Protein AF-A0A938ZAR7-F1 (afdb_monomer)

Mean predicted aligned error: 3.11 Å

Nearest PDB structures (foldseek):
  3ck2-assembly1_A  TM=7.125E-01  e=2.630E-09  Streptococcus pneumoniae TIGR4
  6ghm-assembly2_B  TM=4.954E-01  e=1.092E-06  Homo sapiens
  6ghm-assembly1_A  TM=4.889E-01  e=1.397E-06  Homo sapiens
  7sqc-assembly1_6D  TM=5.258E-01  e=8.849E-06  Chlamydomonas reinhardtii
  7t0y-assembly2_C  TM=4.920E-01  e=1.204E-05  Homo sapiens

Secondary structure (DSSP, 8-state):
-EEEEE---TT-HHHHHHHHHHHTTTT-SEEEE-S--SSSSS-HHHHHHHHHHHHHHS-EEE---HHHHHHHHHHHS-----TT-TTTHHHHHHHHHS-HHHHHHHHHS-SEEEEEEEE-TTS-EEEEEEEGGG--TTTTTS-SS--EEEESSBTTBTT--TTT-HHHHHHHHHT-SSSEEE--SS--EEEEEETTEEEEEE--SSS--SSS-SEEEEEEEEEETTEEEEEEEEEE--HHHHHHHHHHTTHHHHHHHHHHHHHHHHHHSS-HHHHHHHHHHHHHHHHT-SS--HHHHHHHHHHH-

Solvent-accessible surface area (backbone atoms only — not comparable to full-atom values): 15396 Å² total; per-residue (Å²): 96,29,35,36,36,40,14,32,24,36,9,31,44,58,31,51,52,50,50,49,63,52,47,72,73,64,72,56,70,26,37,37,34,24,17,27,59,43,44,76,33,49,60,33,56,56,23,54,47,54,52,47,52,49,54,74,75,32,57,68,52,59,25,36,16,58,58,51,47,54,52,50,48,36,70,79,49,75,75,79,60,38,68,52,30,49,92,33,1,36,54,35,55,31,58,74,53,52,52,74,67,57,52,52,53,54,70,69,38,39,59,29,29,35,40,27,28,42,66,49,98,86,65,48,82,40,82,44,79,40,45,53,93,74,60,53,97,51,53,46,72,71,22,76,36,70,13,35,31,42,15,9,22,33,84,100,33,55,82,36,51,51,88,84,36,52,69,58,46,54,56,49,37,66,69,49,78,38,45,34,42,39,29,27,79,76,23,41,67,44,78,49,76,43,86,94,22,36,38,39,24,33,10,3,24,40,53,24,49,70,70,51,33,44,36,24,20,21,26,38,38,36,55,51,97,77,40,77,46,80,46,80,46,76,44,74,39,66,47,70,64,51,54,52,40,33,61,76,58,42,36,49,61,24,5,30,58,41,34,50,23,42,57,52,15,40,63,33,7,45,65,36,45,58,52,37,56,52,40,32,51,55,53,26,63,78,66,72,47,90,70,88,49,68,70,51,42,55,50,28,48,65,76,70,108

InterPro domains:
  IPR004843 Calcineurin-like, phosphoesterase domain [PF00149] (1-188)
  IPR011152 Phosphoesterase MJ0912 [PIRSF000883] (1-252)
  IPR029052 Metallo-dependent phosphatase-like [G3DSA:3.60.21.10] (1-266)
  IPR029052 Metallo-dependent phosphatase-like [SSF56300] (1-242)
  IPR050126 Diadenosine polyphosphate hydrolase [PTHR42850] (2-111)

Structure (mmCIF, N/CA/C/O backbone):
data_AF-A0A938ZAR7-F1
#
_entry.id   AF-A0A938ZAR7-F1
#
loop_
_atom_site.group_PDB
_atom_site.id
_atom_site.type_symbol
_atom_site.label_atom_id
_atom_site.label_alt_id
_atom_site.label_comp_id
_atom_site.label_asym_id
_atom_site.label_entity_id
_atom_site.label_seq_id
_atom_site.pdbx_PDB_ins_code
_atom_site.Cartn_x
_atom_site.Cartn_y
_atom_site.Cartn_z
_atom_site.occupancy
_atom_site.B_iso_or_equiv
_atom_site.auth_seq_id
_atom_site.auth_comp_id
_atom_site.auth_asym_id
_atom_site.auth_atom_id
_atom_site.pdbx_PDB_model_num
ATOM 1 N N . MET A 1 1 ? -18.979 1.257 14.959 1.00 95.12 1 MET A N 1
ATOM 2 C CA . MET A 1 1 ? -17.989 2.029 14.184 1.00 95.12 1 MET A CA 1
ATOM 3 C C . MET A 1 1 ? -17.402 1.102 13.141 1.00 95.12 1 MET A C 1
ATOM 5 O O . MET A 1 1 ? -17.148 -0.045 13.492 1.00 95.12 1 MET A O 1
ATOM 9 N N . LYS A 1 2 ? -17.219 1.553 11.904 1.00 97.94 2 LYS A N 1
ATOM 10 C CA . LYS A 1 2 ? -16.740 0.739 10.785 1.00 97.94 2 LYS A CA 1
ATOM 11 C C . LYS A 1 2 ? -15.674 1.507 10.001 1.00 97.94 2 LYS A C 1
ATOM 13 O O . LYS A 1 2 ? -15.968 2.576 9.486 1.00 97.94 2 LYS A O 1
ATOM 18 N N . LEU A 1 3 ? -14.447 1.004 9.929 1.00 98.81 3 LEU A N 1
ATOM 19 C CA . LEU A 1 3 ? -13.318 1.680 9.277 1.00 98.81 3 LEU A CA 1
ATOM 20 C C . LEU A 1 3 ? -12.787 0.824 8.132 1.00 98.81 3 LEU A C 1
ATOM 22 O O . LEU A 1 3 ? -12.530 -0.359 8.334 1.00 98.81 3 LEU A O 1
ATOM 26 N N . ALA A 1 4 ? -12.601 1.402 6.949 1.00 98.88 4 ALA A N 1
ATOM 27 C CA . ALA A 1 4 ? -11.873 0.723 5.879 1.00 98.88 4 ALA A CA 1
ATOM 28 C C . ALA A 1 4 ? -10.362 0.832 6.121 1.00 98.88 4 ALA A C 1
ATOM 30 O O . ALA A 1 4 ? -9.895 1.837 6.650 1.00 98.88 4 ALA A O 1
ATOM 31 N N . VAL A 1 5 ? -9.600 -0.181 5.722 1.00 98.94 5 VAL A N 1
ATOM 32 C CA . VAL A 1 5 ? -8.135 -0.204 5.780 1.00 98.94 5 VAL A CA 1
ATOM 33 C C . VAL A 1 5 ? -7.613 -0.507 4.383 1.00 98.94 5 VAL A C 1
ATOM 35 O O . VAL A 1 5 ? -7.882 -1.582 3.843 1.00 98.94 5 VAL A O 1
ATOM 38 N N . ILE A 1 6 ? -6.882 0.445 3.811 1.00 98.88 6 ILE A N 1
ATOM 39 C CA . ILE A 1 6 ? -6.285 0.364 2.475 1.00 98.88 6 ILE A CA 1
ATOM 40 C C . ILE A 1 6 ? -4.770 0.582 2.557 1.00 98.88 6 ILE A C 1
ATOM 42 O O . ILE A 1 6 ? -4.280 1.295 3.434 1.00 98.88 6 ILE A O 1
ATOM 46 N N . SER A 1 7 ? -4.025 -0.024 1.638 1.00 98.75 7 SER A N 1
ATOM 47 C CA . SER A 1 7 ? -2.566 0.090 1.552 1.00 98.75 7 SER A CA 1
ATOM 48 C C . SER A 1 7 ? -2.091 -0.134 0.120 1.00 98.75 7 SER A C 1
ATOM 50 O O . SER A 1 7 ? -2.811 -0.753 -0.669 1.00 98.75 7 SER A O 1
ATOM 52 N N . ASP A 1 8 ? -0.889 0.349 -0.204 1.00 98.69 8 ASP A N 1
ATOM 53 C CA . ASP A 1 8 ? -0.153 0.009 -1.425 1.00 98.69 8 ASP A CA 1
ATOM 54 C C . ASP A 1 8 ? -1.005 0.262 -2.686 1.00 98.69 8 ASP A C 1
ATOM 56 O O . ASP A 1 8 ? -1.352 -0.657 -3.435 1.00 98.69 8 ASP A O 1
ATOM 60 N N . LEU A 1 9 ? -1.420 1.514 -2.895 1.00 98.56 9 LEU A N 1
ATOM 61 C CA . LEU A 1 9 ? -2.291 1.909 -4.008 1.00 98.56 9 LEU A CA 1
ATOM 62 C C . LEU A 1 9 ? -1.509 2.059 -5.321 1.00 98.56 9 LEU A C 1
ATOM 64 O O . LEU A 1 9 ? -2.111 1.913 -6.381 1.00 98.56 9 LEU A O 1
ATOM 68 N N . HIS A 1 10 ? -0.205 2.354 -5.271 1.00 98.31 10 HIS A N 1
ATOM 69 C CA . HIS A 1 10 ? 0.708 2.403 -6.427 1.00 98.31 10 HIS A CA 1
ATOM 70 C C . HIS A 1 10 ? 0.138 3.107 -7.670 1.00 98.31 10 HIS A C 1
ATOM 72 O O . HIS A 1 10 ? 0.227 2.607 -8.795 1.00 98.31 10 HIS A O 1
ATOM 78 N N . GLY A 1 11 ? -0.499 4.268 -7.487 1.00 98.00 11 GLY A N 1
ATOM 79 C CA . GLY A 1 11 ? -1.027 5.035 -8.618 1.00 98.00 11 GLY A CA 1
ATOM 80 C C . GLY A 1 11 ? -2.205 4.367 -9.342 1.00 98.00 11 GLY A C 1
ATOM 81 O O . GLY A 1 11 ? -2.562 4.776 -10.451 1.00 98.00 11 GLY A O 1
ATOM 82 N N . ASN A 1 12 ? -2.816 3.329 -8.766 1.00 98.62 12 ASN A N 1
ATOM 83 C CA . ASN A 1 12 ? -3.926 2.598 -9.365 1.00 98.62 12 ASN A CA 1
ATOM 84 C C . ASN A 1 12 ? -5.270 3.253 -9.041 1.00 98.62 12 ASN A C 1
ATOM 86 O O . ASN A 1 12 ? -6.060 2.794 -8.215 1.00 98.62 12 ASN A O 1
ATOM 90 N N . TYR A 1 13 ? -5.535 4.356 -9.737 1.00 98.56 13 TYR A N 1
ATOM 91 C CA . TYR A 1 13 ? -6.774 5.108 -9.578 1.00 98.56 13 TYR A CA 1
ATOM 92 C C . TYR A 1 13 ? -8.015 4.349 -10.081 1.00 98.56 13 TYR A C 1
ATOM 94 O O . TYR A 1 13 ? -9.119 4.670 -9.648 1.00 98.56 13 TYR A O 1
ATOM 102 N N . TYR A 1 14 ? -7.859 3.329 -10.939 1.00 98.56 14 TYR A N 1
ATOM 103 C CA . TYR A 1 14 ? -8.951 2.425 -11.332 1.00 98.56 14 TYR A CA 1
ATOM 104 C C . TYR A 1 14 ? -9.405 1.584 -10.138 1.00 98.56 14 TYR A C 1
ATOM 106 O O . TYR A 1 14 ? -10.585 1.586 -9.791 1.00 98.56 14 TYR A O 1
ATOM 114 N N . ALA A 1 15 ? -8.453 0.929 -9.472 1.00 98.62 15 ALA A N 1
ATOM 115 C CA . ALA A 1 15 ? -8.715 0.154 -8.270 1.00 98.62 15 ALA A CA 1
ATOM 116 C C . ALA A 1 15 ? -9.306 1.025 -7.153 1.00 98.62 15 ALA A C 1
ATOM 118 O O . ALA A 1 15 ? -10.305 0.639 -6.549 1.00 98.62 15 ALA A O 1
ATOM 119 N N . LEU A 1 16 ? -8.742 2.218 -6.898 1.00 98.62 16 LEU A N 1
ATOM 120 C CA . LEU A 1 16 ? -9.254 3.080 -5.826 1.00 98.62 16 LEU A CA 1
ATOM 121 C C . LEU A 1 16 ? -10.682 3.550 -6.126 1.00 98.62 16 LEU A C 1
ATOM 123 O O . LEU A 1 16 ? -11.516 3.536 -5.227 1.00 98.62 16 LEU A O 1
ATOM 127 N N . SER A 1 17 ? -10.984 3.910 -7.376 1.00 98.31 17 SER A N 1
ATOM 128 C CA . SER A 1 17 ? -12.338 4.327 -7.768 1.00 98.31 17 SER A CA 1
ATOM 129 C C . SER A 1 17 ? -13.364 3.212 -7.544 1.00 98.31 17 SER A C 1
ATOM 131 O O . SER A 1 17 ? -14.431 3.461 -6.984 1.00 98.31 17 SER A O 1
ATOM 133 N N . GLU A 1 18 ? -13.029 1.972 -7.912 1.00 98.50 18 GLU A N 1
ATOM 134 C CA . GLU A 1 18 ? -13.911 0.816 -7.711 1.00 98.50 18 GLU A CA 1
ATOM 135 C C . GLU A 1 18 ? -14.110 0.500 -6.218 1.00 98.50 18 GLU A C 1
ATOM 137 O O . GLU A 1 18 ? -15.231 0.273 -5.755 1.00 98.50 18 GLU A O 1
ATOM 142 N N . VAL A 1 19 ? -13.036 0.566 -5.424 1.00 98.62 19 VAL A N 1
ATOM 143 C CA . VAL A 1 19 ? -13.116 0.404 -3.965 1.00 98.62 19 VAL A CA 1
ATOM 144 C C . VAL A 1 19 ? -13.959 1.515 -3.340 1.00 98.62 19 VAL A C 1
ATOM 146 O O . VAL A 1 19 ? -14.771 1.233 -2.464 1.00 98.62 19 VAL A O 1
ATOM 149 N N . MET A 1 20 ? -13.855 2.760 -3.804 1.00 98.38 20 MET A N 1
ATOM 150 C CA . MET A 1 20 ? -14.686 3.865 -3.313 1.00 98.38 20 MET A CA 1
ATOM 151 C C . MET A 1 20 ? -16.177 3.639 -3.590 1.00 98.38 20 MET A C 1
ATOM 153 O O . MET A 1 20 ? -17.000 3.802 -2.685 1.00 98.38 20 MET A O 1
ATOM 157 N N . GLU A 1 21 ? -16.543 3.179 -4.789 1.00 97.75 21 GLU A N 1
ATOM 158 C CA . GLU A 1 21 ? -17.925 2.787 -5.114 1.00 97.75 21 GLU A CA 1
ATOM 159 C C . GLU A 1 21 ? -18.450 1.673 -4.201 1.00 97.75 21 GLU A C 1
ATOM 161 O O . GLU A 1 21 ? -19.613 1.695 -3.771 1.00 97.75 21 GLU A O 1
ATOM 166 N N . PHE A 1 22 ? -17.591 0.711 -3.863 1.00 98.38 22 PHE A N 1
ATOM 167 C CA . PHE A 1 22 ? -17.908 -0.322 -2.887 1.00 98.38 22 PHE A CA 1
ATOM 168 C C . PHE A 1 22 ? -18.112 0.274 -1.485 1.00 98.38 22 PHE A C 1
ATOM 170 O O . PHE A 1 22 ? -19.154 0.045 -0.865 1.00 98.38 22 PHE A O 1
ATOM 177 N N . LEU A 1 23 ? -17.159 1.070 -0.992 1.00 98.25 23 LEU A N 1
ATOM 178 C CA . LEU A 1 23 ? -17.144 1.620 0.368 1.00 98.25 23 LEU A CA 1
ATOM 179 C C . LEU A 1 23 ? -18.315 2.571 0.646 1.00 98.25 23 LEU A C 1
ATOM 181 O O . LEU A 1 23 ? -18.876 2.530 1.747 1.00 98.25 23 LEU A O 1
ATOM 185 N N . ARG A 1 24 ? -18.781 3.334 -0.352 1.00 97.06 24 ARG A N 1
ATOM 186 C CA . ARG A 1 24 ? -19.997 4.170 -0.248 1.00 97.06 24 ARG A CA 1
ATOM 187 C C . ARG A 1 24 ? -21.237 3.372 0.171 1.00 97.06 24 ARG A C 1
ATOM 189 O O . ARG A 1 24 ? -22.131 3.905 0.826 1.00 97.06 24 ARG A O 1
ATOM 196 N N . ARG A 1 25 ? -21.294 2.076 -0.154 1.00 96.88 25 ARG A N 1
ATOM 197 C CA . ARG A 1 25 ? -22.411 1.174 0.192 1.00 96.88 25 ARG A CA 1
ATOM 198 C C . ARG A 1 25 ? -22.243 0.506 1.555 1.00 96.88 25 ARG A C 1
ATOM 200 O O . ARG A 1 25 ? -23.189 -0.095 2.055 1.00 96.88 25 ARG A O 1
ATOM 207 N N . GLN A 1 26 ? -21.058 0.606 2.156 1.00 97.00 26 GLN A N 1
ATOM 208 C CA . GLN A 1 26 ? -20.699 -0.111 3.378 1.00 97.00 26 GLN A CA 1
ATOM 209 C C . GLN A 1 26 ? -21.007 0.649 4.667 1.00 97.00 26 GLN A C 1
ATOM 211 O O . GLN A 1 26 ? -20.857 0.049 5.732 1.00 97.00 26 GLN A O 1
ATOM 216 N N . GLN A 1 27 ? -21.448 1.912 4.585 1.00 94.00 27 GLN A N 1
ATOM 217 C CA . GLN A 1 27 ? -21.701 2.780 5.746 1.00 94.00 27 GLN A CA 1
ATOM 218 C C . GLN A 1 27 ? -20.481 2.865 6.681 1.00 94.00 27 GLN A C 1
ATOM 220 O O . GLN A 1 27 ? -20.595 2.669 7.890 1.00 94.00 27 GLN A O 1
ATOM 225 N N . ILE A 1 28 ? -19.298 3.096 6.106 1.00 97.88 28 ILE A N 1
ATOM 226 C CA . ILE A 1 28 ? -18.070 3.294 6.882 1.00 97.88 28 ILE A CA 1
ATOM 227 C C . ILE A 1 28 ? -18.049 4.680 7.543 1.00 97.88 28 ILE A C 1
ATOM 229 O O . ILE A 1 28 ? -18.618 5.641 7.029 1.00 97.88 28 ILE A O 1
ATOM 233 N N . ASP A 1 29 ? -17.364 4.775 8.677 1.00 97.31 29 ASP A N 1
ATOM 234 C CA . ASP A 1 29 ? -17.131 5.998 9.446 1.00 97.31 29 ASP A CA 1
ATOM 235 C C . ASP A 1 29 ? -15.809 6.695 9.069 1.00 97.31 29 ASP A C 1
ATOM 237 O O . ASP A 1 29 ? -15.597 7.846 9.446 1.00 97.31 29 ASP A O 1
ATOM 241 N N . GL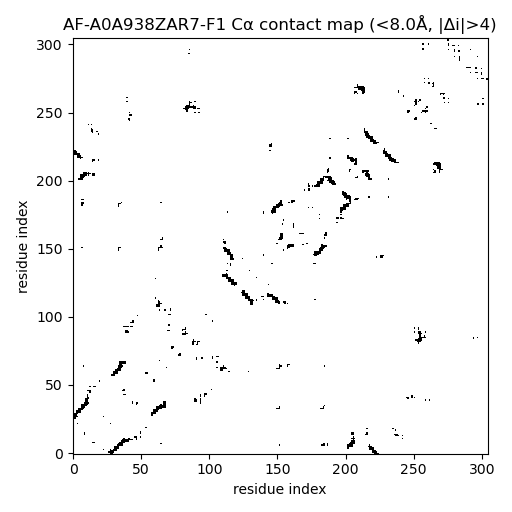Y A 1 30 ? -14.909 6.011 8.354 1.00 98.50 30 GLY A N 1
ATOM 242 C CA . GLY A 1 30 ? -13.615 6.552 7.941 1.00 98.50 30 GLY A CA 1
ATOM 243 C C . GLY A 1 30 ? -12.712 5.526 7.257 1.00 98.50 30 GLY A C 1
ATOM 244 O O . GLY A 1 30 ? -13.032 4.334 7.196 1.00 98.50 30 GLY A O 1
ATOM 245 N N . ILE A 1 31 ? -11.578 6.005 6.751 1.00 98.88 31 ILE A N 1
ATOM 246 C CA . ILE A 1 31 ? -10.590 5.223 6.003 1.00 98.88 31 ILE A CA 1
ATOM 247 C C . ILE A 1 31 ? -9.219 5.363 6.670 1.00 98.88 31 ILE A C 1
ATOM 249 O O . ILE A 1 31 ? -8.753 6.461 6.962 1.00 98.88 31 ILE A O 1
ATOM 253 N N . ILE A 1 32 ? -8.560 4.236 6.902 1.00 98.94 32 ILE A N 1
ATOM 254 C CA . ILE A 1 32 ? -7.162 4.139 7.304 1.00 98.94 32 ILE A CA 1
ATOM 255 C C . ILE A 1 32 ? -6.340 3.841 6.050 1.00 98.94 32 ILE A C 1
ATOM 257 O O . ILE A 1 32 ? -6.620 2.861 5.361 1.00 98.94 32 ILE A O 1
ATOM 261 N N . GLY A 1 33 ? -5.332 4.664 5.764 1.00 98.81 33 GLY A N 1
ATOM 262 C CA . GLY A 1 33 ? -4.413 4.472 4.640 1.00 98.81 33 GLY A CA 1
ATOM 263 C C . GLY A 1 33 ? -2.989 4.225 5.124 1.00 98.81 33 GLY A C 1
ATOM 264 O O . GLY A 1 33 ? -2.457 5.027 5.888 1.00 98.81 33 GLY A O 1
ATOM 265 N N . LEU A 1 34 ? -2.377 3.130 4.677 1.00 98.81 34 LEU A N 1
ATOM 266 C CA . LEU A 1 34 ? -1.080 2.656 5.176 1.00 98.81 34 LEU A CA 1
ATOM 267 C C . LEU A 1 34 ? 0.108 2.968 4.246 1.00 98.81 34 LEU A C 1
ATOM 269 O O . LEU A 1 34 ? 1.161 2.356 4.387 1.00 98.81 34 LEU A O 1
ATOM 273 N N . GLY A 1 35 ? -0.038 3.922 3.324 1.00 98.25 35 GLY A N 1
ATOM 274 C CA . GLY A 1 35 ? 1.054 4.416 2.481 1.00 98.25 35 GLY A CA 1
ATOM 275 C C . GLY A 1 35 ? 1.138 3.795 1.086 1.00 98.25 35 GLY A C 1
ATOM 276 O O . GLY A 1 35 ? 0.303 2.971 0.703 1.00 98.25 35 GLY A O 1
ATOM 277 N N . ASP A 1 36 ? 2.159 4.221 0.339 1.00 98.62 36 ASP A N 1
ATOM 278 C CA . ASP A 1 36 ? 2.444 3.850 -1.051 1.00 98.62 36 ASP A CA 1
ATOM 279 C C . ASP A 1 36 ? 1.284 4.220 -1.989 1.00 98.62 36 ASP A C 1
ATOM 281 O O . ASP A 1 36 ? 0.685 3.393 -2.680 1.00 98.62 36 ASP A O 1
ATOM 285 N N . PHE A 1 37 ? 0.930 5.505 -1.997 1.00 98.62 37 PHE A N 1
ATOM 286 C CA . PHE A 1 37 ? -0.297 5.984 -2.626 1.00 98.62 37 PHE A CA 1
ATOM 287 C C . PHE A 1 37 ? -0.172 6.168 -4.143 1.00 98.62 37 PHE A C 1
ATOM 289 O O . PHE A 1 37 ? -1.116 5.882 -4.880 1.00 98.62 37 PHE A O 1
ATOM 296 N N . VAL A 1 38 ? 0.964 6.682 -4.627 1.00 97.81 38 VAL A N 1
ATOM 297 C CA . VAL A 1 38 ? 0.970 7.409 -5.914 1.00 97.81 38 VAL A CA 1
ATOM 298 C C . VAL A 1 38 ? 1.989 6.943 -6.955 1.00 97.81 38 VAL A C 1
ATOM 300 O O . VAL A 1 38 ? 1.848 7.291 -8.126 1.00 97.81 38 VAL A O 1
ATOM 303 N N . THR A 1 39 ? 3.016 6.184 -6.571 1.00 96.88 39 THR A N 1
ATOM 304 C CA . THR A 1 39 ? 4.108 5.821 -7.491 1.00 96.88 39 THR A CA 1
ATOM 305 C C . THR A 1 39 ? 3.747 4.672 -8.418 1.00 96.88 39 THR A C 1
ATOM 307 O O . THR A 1 39 ? 2.775 3.968 -8.197 1.00 96.88 39 THR A O 1
ATOM 310 N N . ASP A 1 40 ? 4.591 4.439 -9.426 1.00 94.50 40 ASP A N 1
ATOM 311 C CA . ASP A 1 40 ? 4.598 3.257 -10.300 1.00 94.50 40 ASP A CA 1
ATOM 312 C C . ASP A 1 40 ? 3.464 3.202 -11.354 1.00 94.50 40 ASP A C 1
ATOM 314 O O . ASP A 1 40 ? 3.703 2.728 -12.467 1.00 94.50 40 ASP A O 1
ATOM 318 N N . GLY A 1 41 ? 2.275 3.731 -11.050 1.00 96.12 41 GLY A N 1
ATOM 319 C CA . GLY A 1 41 ? 1.125 3.807 -11.960 1.00 96.12 41 GLY A CA 1
ATOM 320 C C . GLY A 1 41 ? 1.100 5.023 -12.913 1.00 96.12 41 GLY A C 1
ATOM 321 O O . GLY A 1 41 ? 1.840 5.995 -12.736 1.00 96.12 41 GLY A O 1
ATOM 322 N N . PRO A 1 42 ? 0.239 5.002 -13.952 1.00 97.81 42 PRO A N 1
ATOM 323 C CA . PRO A 1 42 ? 0.115 6.075 -14.934 1.00 97.81 42 PRO A CA 1
ATOM 324 C C . PRO A 1 42 ? -0.702 7.249 -14.386 1.00 97.81 42 PRO A C 1
ATOM 326 O O . PRO A 1 42 ? -1.634 7.072 -13.604 1.00 97.81 42 PRO A O 1
ATOM 329 N N . PHE A 1 43 ? -0.407 8.455 -14.876 1.00 98.38 43 PHE A N 1
ATOM 330 C CA . PHE A 1 43 ? -1.116 9.693 -14.523 1.00 98.38 43 PHE A CA 1
ATOM 331 C C . PHE A 1 43 ? -1.250 9.952 -13.000 1.00 98.38 43 PHE A C 1
ATOM 333 O O . PHE A 1 43 ? -2.374 10.042 -12.496 1.00 98.38 43 PHE A O 1
ATOM 340 N N . PRO A 1 44 ? -0.139 10.153 -12.261 1.00 98.31 44 PRO A N 1
ATOM 341 C CA . PRO A 1 44 ? -0.124 10.472 -10.825 1.00 98.31 44 PRO A CA 1
ATOM 342 C C . PRO A 1 44 ? -1.109 11.572 -10.412 1.00 98.31 44 PRO A C 1
ATOM 344 O O . PRO A 1 44 ? -1.763 11.487 -9.379 1.00 98.31 44 PRO A O 1
ATOM 347 N N . GLN A 1 45 ? -1.291 12.585 -11.256 1.00 98.12 45 GLN A N 1
ATOM 348 C CA . GLN A 1 45 ? -2.245 13.673 -11.062 1.00 98.12 45 GLN A CA 1
ATOM 349 C C . GLN A 1 45 ? -3.708 13.203 -10.977 1.00 98.12 45 GLN A C 1
ATOM 351 O O . GLN A 1 45 ? -4.496 13.803 -10.245 1.00 98.12 45 GLN A O 1
ATOM 356 N N . ARG A 1 46 ? -4.081 12.132 -11.696 1.00 98.25 46 ARG A N 1
ATOM 357 C CA . ARG A 1 46 ? -5.409 11.507 -11.585 1.00 98.25 46 ARG A CA 1
ATOM 358 C C . ARG A 1 46 ? -5.526 10.748 -10.275 1.00 98.25 46 ARG A C 1
ATOM 360 O O . ARG A 1 46 ? -6.528 10.917 -9.591 1.00 98.25 46 ARG A O 1
ATOM 367 N N . MET A 1 47 ? -4.489 9.999 -9.895 1.00 98.31 47 MET A N 1
ATOM 368 C CA . MET A 1 47 ? -4.436 9.333 -8.593 1.00 98.31 47 MET A CA 1
ATOM 369 C C . MET A 1 47 ? -4.611 10.331 -7.444 1.00 98.31 47 MET A C 1
ATOM 371 O O . MET A 1 47 ? -5.447 10.118 -6.572 1.00 98.31 47 MET A O 1
ATOM 375 N N . MET A 1 48 ? -3.899 11.459 -7.481 1.00 98.62 48 MET A N 1
ATOM 376 C CA . MET A 1 48 ? -4.060 12.532 -6.496 1.00 98.62 48 MET A CA 1
ATOM 377 C C . MET A 1 48 ? -5.468 13.140 -6.507 1.00 98.62 48 MET A C 1
ATOM 379 O O . MET A 1 48 ? -5.957 13.560 -5.464 1.00 98.62 48 MET A O 1
ATOM 383 N N . GLY A 1 49 ? -6.129 13.194 -7.669 1.00 98.44 49 GLY A N 1
ATOM 384 C CA . GLY A 1 49 ? -7.537 13.581 -7.782 1.00 98.44 49 GLY A CA 1
ATOM 385 C C . GLY A 1 49 ? -8.456 12.647 -6.996 1.00 98.44 49 GLY A C 1
ATOM 386 O O . GLY A 1 49 ? -9.154 13.111 -6.101 1.00 98.44 49 GLY A O 1
ATOM 387 N N . VAL A 1 50 ? -8.379 11.340 -7.259 1.00 98.12 50 VAL A N 1
ATOM 388 C CA . VAL A 1 50 ? -9.204 10.332 -6.565 1.00 98.12 50 VAL A CA 1
ATOM 389 C C . VAL A 1 50 ? -8.868 10.264 -5.068 1.00 98.12 50 VAL A C 1
ATOM 391 O O . VAL A 1 50 ? -9.761 10.107 -4.239 1.00 98.12 50 VAL A O 1
ATOM 394 N N . LEU A 1 51 ? -7.598 10.446 -4.689 1.00 98.12 51 LEU A N 1
ATOM 395 C CA . LEU A 1 51 ? -7.195 10.512 -3.281 1.00 98.12 51 LEU A CA 1
ATOM 396 C C . LEU A 1 51 ? -7.817 11.721 -2.564 1.00 98.12 51 LEU A C 1
ATOM 398 O O . LEU A 1 51 ? -8.274 11.588 -1.432 1.00 98.12 51 LEU A O 1
ATOM 402 N N . ARG A 1 52 ? -7.883 12.887 -3.221 1.00 98.31 52 ARG A N 1
ATOM 403 C CA . ARG A 1 52 ? -8.565 14.069 -2.670 1.00 98.31 52 ARG A CA 1
ATOM 404 C C . ARG A 1 52 ? -10.070 13.853 -2.546 1.00 98.31 52 ARG A C 1
ATOM 406 O O . ARG A 1 52 ? -10.612 14.158 -1.492 1.00 98.31 52 ARG A O 1
ATOM 413 N N . GLU A 1 53 ? -10.718 13.277 -3.558 1.00 98.12 53 GLU A N 1
ATOM 414 C CA . GLU A 1 53 ? -12.145 12.918 -3.496 1.00 98.12 53 GLU A CA 1
ATOM 415 C C . GLU A 1 53 ? -12.429 11.985 -2.306 1.00 98.12 53 GLU A C 1
ATOM 417 O O . GLU A 1 53 ? -13.360 12.213 -1.536 1.00 98.12 53 GLU A O 1
ATOM 422 N N . MET A 1 54 ? -11.563 10.992 -2.071 1.00 98.31 54 MET A N 1
ATOM 423 C CA . MET A 1 54 ? -11.651 10.116 -0.899 1.00 98.31 54 MET A CA 1
ATOM 424 C C . MET A 1 54 ? -11.593 10.893 0.426 1.00 98.31 54 MET A C 1
ATOM 426 O O . MET A 1 54 ? -12.382 10.615 1.329 1.00 98.31 54 MET A O 1
ATOM 430 N N . GLN A 1 55 ? -10.687 11.868 0.546 1.00 97.94 55 GLN A N 1
ATOM 431 C CA . GLN A 1 55 ? -10.549 12.703 1.748 1.00 97.94 55 GLN A CA 1
ATOM 432 C C . GLN A 1 55 ? -11.692 13.713 1.926 1.00 97.94 55 GLN A C 1
ATOM 434 O O . GLN A 1 55 ? -11.988 14.105 3.055 1.00 97.94 55 GLN A O 1
ATOM 439 N N . GLU A 1 56 ? -12.321 14.153 0.835 1.00 98.00 56 GLU A N 1
ATOM 440 C CA . GLU A 1 56 ? -13.509 15.014 0.868 1.00 98.00 56 GLU A CA 1
ATOM 441 C C . GLU A 1 56 ? -14.756 14.238 1.318 1.00 98.00 56 GLU A C 1
ATOM 443 O O . GLU A 1 56 ? -15.612 14.792 2.011 1.00 98.00 56 GLU A O 1
ATOM 448 N N . GLU A 1 57 ? -14.854 12.956 0.958 1.00 97.75 57 GLU A N 1
ATOM 449 C CA . GLU A 1 57 ? -15.995 12.099 1.294 1.00 97.75 57 GLU A CA 1
ATOM 450 C C . GLU A 1 57 ? -15.898 11.447 2.677 1.00 97.75 57 GLU A C 1
ATOM 452 O O . GLU A 1 57 ? -16.921 11.291 3.352 1.00 97.75 57 GLU A O 1
ATOM 457 N N . PHE A 1 58 ? -14.694 11.065 3.115 1.00 98.25 58 PHE A N 1
ATOM 458 C CA . PHE A 1 58 ? -14.488 10.325 4.360 1.00 98.25 58 PHE A CA 1
ATOM 459 C C . PHE A 1 58 ? -13.366 10.914 5.221 1.00 98.25 58 PHE A C 1
ATOM 461 O O . PHE A 1 58 ? -12.311 11.290 4.704 1.00 98.25 58 PHE A O 1
ATOM 468 N N . PRO A 1 59 ? -13.512 10.892 6.562 1.00 98.25 59 PRO A N 1
ATOM 469 C CA . PRO A 1 59 ? -12.378 11.069 7.460 1.00 98.25 59 PRO A CA 1
ATOM 470 C C . PRO A 1 59 ? -11.277 10.056 7.132 1.00 98.25 59 PRO A C 1
ATOM 472 O O . PRO A 1 59 ? -11.529 8.850 7.094 1.00 98.25 59 PRO A O 1
ATOM 475 N N . CYS A 1 60 ? -10.062 10.551 6.906 1.00 98.62 60 CYS A N 1
ATOM 476 C CA . CYS A 1 60 ? -8.919 9.735 6.517 1.00 98.62 60 CYS A CA 1
ATOM 477 C C . CYS A 1 60 ? -7.796 9.821 7.556 1.00 98.62 60 CYS A C 1
ATOM 479 O O . CYS A 1 60 ? -7.412 10.911 7.981 1.00 98.62 60 CYS A O 1
ATOM 481 N N . TYR A 1 61 ? -7.243 8.667 7.921 1.00 98.69 61 TYR A N 1
ATOM 482 C CA . TYR A 1 61 ? -6.126 8.517 8.852 1.00 98.69 61 TYR A CA 1
ATOM 483 C C . TYR A 1 61 ? -4.971 7.865 8.100 1.00 98.69 61 TYR A C 1
ATOM 485 O O . TYR A 1 61 ? -4.947 6.649 7.907 1.00 98.69 61 TYR A O 1
ATOM 493 N N . LEU A 1 62 ? -4.074 8.699 7.583 1.00 98.75 62 LEU A N 1
ATOM 494 C CA . LEU A 1 62 ? -3.079 8.298 6.596 1.00 98.75 62 LEU A CA 1
ATOM 495 C C . LEU A 1 62 ? -1.682 8.325 7.212 1.00 98.75 62 LEU A C 1
ATOM 497 O O . LEU A 1 62 ? -1.307 9.316 7.838 1.00 98.75 62 LEU A O 1
ATOM 501 N N . VAL A 1 63 ? -0.913 7.266 6.984 1.00 98.62 63 VAL A N 1
ATOM 502 C CA . VAL A 1 63 ? 0.541 7.252 7.178 1.00 98.62 63 VAL A CA 1
ATOM 503 C C . VAL A 1 63 ? 1.229 7.149 5.819 1.00 98.62 63 VAL A C 1
ATOM 505 O O . VAL A 1 63 ? 0.651 6.622 4.866 1.00 98.62 63 VAL A O 1
ATOM 508 N N . ARG A 1 64 ? 2.448 7.678 5.706 1.00 97.19 64 ARG A N 1
ATOM 509 C CA . ARG A 1 64 ? 3.251 7.570 4.479 1.00 97.19 64 ARG A CA 1
ATOM 510 C C . ARG A 1 64 ? 3.897 6.188 4.356 1.00 97.19 64 ARG A C 1
ATOM 512 O O . ARG A 1 64 ? 4.244 5.571 5.364 1.00 97.19 64 ARG A O 1
ATOM 519 N N . GLY A 1 65 ? 4.088 5.734 3.122 1.00 98.25 65 GLY A N 1
ATOM 520 C CA . GLY A 1 65 ? 4.844 4.533 2.789 1.00 98.25 65 GLY A CA 1
ATOM 521 C C . GLY A 1 65 ? 6.261 4.848 2.324 1.00 98.25 65 GLY A C 1
ATOM 522 O O . GLY A 1 65 ? 6.687 6.007 2.253 1.00 98.25 65 GLY A O 1
ATOM 523 N N . ASN A 1 66 ? 7.037 3.808 2.019 1.00 97.94 66 ASN A N 1
ATOM 524 C CA . ASN A 1 66 ? 8.421 4.009 1.589 1.00 97.94 66 ASN A CA 1
ATOM 525 C C . ASN A 1 66 ? 8.515 4.684 0.215 1.00 97.94 66 ASN A C 1
ATOM 527 O O . ASN A 1 66 ? 9.566 5.231 -0.120 1.00 97.94 66 ASN A O 1
ATOM 531 N N . ARG A 1 67 ? 7.457 4.631 -0.597 1.00 97.50 67 ARG A N 1
ATOM 532 C CA . ARG A 1 67 ? 7.417 5.293 -1.904 1.00 97.50 67 ARG A CA 1
ATOM 533 C C . ARG A 1 67 ? 7.310 6.799 -1.769 1.00 97.50 67 ARG A C 1
ATOM 535 O O . ARG A 1 67 ? 8.022 7.504 -2.482 1.00 97.50 67 ARG A O 1
ATOM 542 N N . GLU A 1 68 ? 6.510 7.285 -0.824 1.00 98.25 68 GLU A N 1
ATOM 543 C CA . GLU A 1 68 ? 6.482 8.707 -0.479 1.00 98.25 68 GLU A CA 1
ATOM 544 C C . GLU A 1 68 ? 7.855 9.171 0.026 1.00 98.25 68 GLU A C 1
ATOM 546 O O . GLU A 1 68 ? 8.344 10.201 -0.434 1.00 98.25 68 GLU A O 1
ATOM 551 N N . GLU A 1 69 ? 8.531 8.380 0.870 1.00 97.12 69 GLU A N 1
ATOM 552 C CA . GLU A 1 69 ? 9.896 8.700 1.318 1.00 97.12 69 GLU A CA 1
ATOM 553 C C . GLU A 1 69 ? 10.877 8.832 0.152 1.00 97.12 69 GLU A C 1
ATOM 555 O O . GLU A 1 69 ? 11.646 9.784 0.130 1.00 97.12 69 GLU A O 1
ATOM 560 N N . TYR A 1 70 ? 10.830 7.961 -0.864 1.00 97.31 70 TYR A N 1
ATOM 561 C CA . TYR A 1 70 ? 11.698 8.123 -2.039 1.00 97.31 70 TYR A CA 1
ATOM 562 C C . TYR A 1 70 ? 11.471 9.463 -2.752 1.00 97.31 70 TYR A C 1
ATOM 564 O O . TYR A 1 70 ? 12.432 10.108 -3.178 1.00 97.31 70 TYR A O 1
ATOM 572 N N . LEU A 1 71 ? 10.211 9.886 -2.905 1.00 98.06 71 LEU A N 1
ATOM 573 C CA . LEU A 1 71 ? 9.873 11.159 -3.550 1.00 98.06 71 LEU A CA 1
ATOM 574 C C . LEU A 1 71 ? 10.387 12.350 -2.727 1.00 98.06 71 LEU A C 1
ATOM 576 O O . LEU A 1 71 ? 10.961 13.280 -3.296 1.00 98.06 71 LEU A O 1
ATOM 580 N N . LEU A 1 72 ? 10.210 12.309 -1.405 1.00 97.69 72 LEU A N 1
ATOM 581 C CA . LEU A 1 72 ? 10.660 13.355 -0.483 1.00 97.69 72 LEU A CA 1
ATOM 582 C C . LEU A 1 72 ? 12.190 13.408 -0.376 1.00 97.69 72 LEU A C 1
ATOM 584 O O . LEU A 1 72 ? 12.776 14.484 -0.488 1.00 97.69 72 LEU A O 1
ATOM 588 N N . GLU A 1 73 ? 12.855 12.256 -0.278 1.00 97.12 73 GLU A N 1
ATOM 589 C CA . GLU A 1 73 ? 14.316 12.142 -0.337 1.00 97.12 73 GLU A CA 1
ATOM 590 C C . GLU A 1 73 ? 14.855 12.784 -1.621 1.00 97.12 73 GLU A C 1
ATOM 592 O O . GLU A 1 73 ? 15.811 13.554 -1.560 1.00 97.12 73 GLU A O 1
ATOM 597 N N . ASN A 1 74 ? 14.223 12.540 -2.777 1.00 97.00 74 ASN A N 1
ATOM 598 C CA . ASN A 1 74 ? 14.619 13.159 -4.044 1.00 97.00 74 ASN A CA 1
ATOM 599 C C . ASN A 1 74 ? 14.330 14.671 -4.102 1.00 97.00 74 ASN A C 1
ATOM 601 O O . ASN A 1 74 ? 15.077 15.405 -4.752 1.00 97.00 74 ASN A O 1
ATOM 605 N N . LEU A 1 75 ? 13.284 15.152 -3.419 1.00 96.19 75 LEU A N 1
ATOM 606 C CA . LEU A 1 75 ? 12.999 16.584 -3.278 1.00 96.19 75 LEU A CA 1
ATOM 607 C C . LEU A 1 75 ? 14.085 17.292 -2.455 1.00 96.19 75 LEU A C 1
ATOM 609 O O . LEU A 1 75 ? 14.561 18.358 -2.850 1.00 96.19 75 LEU A O 1
ATOM 613 N N . TRP A 1 76 ? 14.482 16.709 -1.323 1.00 96.06 76 TRP A N 1
ATOM 614 C CA . TRP A 1 76 ? 15.475 17.294 -0.419 1.00 96.06 76 TRP A CA 1
ATOM 615 C C . TRP A 1 76 ? 16.910 17.109 -0.926 1.00 96.06 76 TRP A C 1
ATOM 617 O O . TRP A 1 76 ? 17.749 18.001 -0.784 1.00 96.06 76 TRP A O 1
ATOM 627 N N . GLN A 1 77 ? 17.193 15.958 -1.534 1.00 96.00 77 GLN A N 1
ATOM 628 C CA . GLN A 1 77 ? 18.489 15.581 -2.079 1.00 96.00 77 GLN A CA 1
ATOM 629 C C . GLN A 1 77 ? 18.304 14.881 -3.437 1.00 96.00 77 GLN A C 1
ATOM 631 O O . GLN A 1 77 ? 18.089 13.668 -3.480 1.00 96.00 77 GLN A O 1
ATOM 636 N N . PRO A 1 78 ? 18.445 15.609 -4.563 1.00 94.38 78 PRO A N 1
ATOM 637 C CA . PRO A 1 78 ? 18.247 15.047 -5.897 1.00 94.38 78 PRO A CA 1
ATOM 638 C C . PRO A 1 78 ? 19.072 13.778 -6.152 1.00 94.38 78 PRO A C 1
ATOM 640 O O . PRO A 1 78 ? 20.301 13.788 -6.061 1.00 94.38 78 PRO A O 1
ATOM 643 N N . GLN A 1 79 ? 18.390 12.697 -6.530 1.00 90.50 79 GLN A N 1
ATOM 644 C CA . GLN A 1 79 ? 18.955 11.353 -6.719 1.00 90.50 79 GLN A CA 1
ATOM 645 C C . GLN A 1 79 ? 19.367 11.067 -8.177 1.00 90.50 79 GLN A C 1
ATOM 647 O O . GLN A 1 79 ? 19.725 9.943 -8.521 1.00 90.50 79 GLN A O 1
ATOM 652 N N . ASN A 1 80 ? 19.327 12.079 -9.056 1.00 90.69 80 ASN A N 1
ATOM 653 C CA . ASN A 1 80 ? 19.618 11.965 -10.493 1.00 90.69 80 ASN A CA 1
ATOM 654 C C . ASN A 1 80 ? 18.778 10.898 -11.223 1.00 90.69 80 ASN A C 1
ATOM 656 O O . ASN A 1 80 ? 19.288 10.236 -12.132 1.00 90.69 80 ASN A O 1
ATOM 660 N N . TRP A 1 81 ? 17.507 10.736 -10.845 1.00 94.38 81 TRP A N 1
ATOM 661 C CA . TRP A 1 81 ? 16.585 9.840 -11.542 1.00 94.38 81 TRP A CA 1
ATOM 662 C C . TRP A 1 81 ? 16.366 10.261 -12.999 1.00 94.38 81 TRP A C 1
ATOM 664 O O . TRP A 1 81 ? 16.442 11.446 -13.346 1.00 94.38 81 TRP A O 1
ATOM 674 N N . LYS A 1 82 ? 16.147 9.274 -13.875 1.00 92.19 82 LYS A N 1
ATOM 675 C CA . LYS A 1 82 ? 16.030 9.492 -15.323 1.00 92.19 82 LYS A CA 1
ATOM 676 C C . LYS A 1 82 ? 15.017 8.545 -15.946 1.00 92.19 82 LYS A C 1
ATOM 678 O O . LYS A 1 82 ? 15.041 7.346 -15.673 1.00 92.19 82 LYS A O 1
ATOM 683 N N . ALA A 1 83 ? 14.216 9.070 -16.867 1.00 92.81 83 ALA A N 1
ATOM 684 C CA . ALA A 1 83 ? 13.470 8.263 -17.823 1.00 92.81 83 ALA A CA 1
ATOM 685 C C . ALA A 1 83 ? 14.388 7.270 -18.567 1.00 92.81 83 ALA A C 1
ATOM 687 O O . ALA A 1 83 ? 15.552 7.564 -18.850 1.00 92.81 83 ALA A O 1
ATOM 688 N N . GLY A 1 84 ? 13.850 6.093 -18.865 1.00 92.62 84 GLY A N 1
ATOM 689 C CA . GLY A 1 84 ? 14.560 4.955 -19.442 1.00 92.62 84 GLY A CA 1
ATOM 690 C C . GLY A 1 84 ? 15.337 4.114 -18.426 1.00 92.62 84 GLY A C 1
ATOM 691 O O . GLY A 1 84 ? 15.850 3.068 -18.800 1.00 92.62 84 GLY A O 1
ATOM 692 N N . SER A 1 85 ? 15.431 4.533 -17.158 1.00 94.12 85 SER A N 1
ATOM 693 C CA . SER A 1 85 ? 16.091 3.749 -16.110 1.00 94.12 85 SER A CA 1
ATOM 694 C C . SER A 1 85 ? 15.137 2.716 -15.524 1.00 94.12 85 SER A C 1
ATOM 696 O O . SER A 1 85 ? 14.104 3.084 -14.960 1.00 94.12 85 SER A O 1
ATOM 698 N N . SER A 1 86 ? 15.526 1.444 -15.539 1.00 94.12 86 SER A N 1
ATOM 699 C CA . SER A 1 86 ? 14.792 0.393 -14.832 1.00 94.12 86 SER A CA 1
ATOM 700 C C . SER A 1 86 ? 14.741 0.658 -13.327 1.00 94.12 86 SER A C 1
ATOM 702 O O . SER A 1 86 ? 13.709 0.456 -12.706 1.00 94.12 86 SER A O 1
ATOM 704 N N . THR A 1 87 ? 15.809 1.195 -12.733 1.00 90.06 87 THR A N 1
ATOM 705 C CA . THR A 1 87 ? 15.886 1.454 -11.284 1.00 90.06 87 THR A CA 1
ATOM 706 C C . THR A 1 87 ? 15.018 2.625 -10.818 1.00 90.06 87 THR A C 1
ATOM 708 O O . THR A 1 87 ? 14.491 2.590 -9.709 1.00 90.06 87 THR A O 1
ATOM 711 N N . SER A 1 88 ? 14.907 3.692 -11.615 1.00 94.81 88 SER A N 1
ATOM 712 C CA . SER A 1 88 ? 14.357 4.976 -11.139 1.00 94.81 88 SER A CA 1
ATOM 713 C C . SER A 1 88 ? 13.328 5.624 -12.057 1.00 94.81 88 SER A C 1
ATOM 715 O O . SER A 1 88 ? 12.708 6.610 -11.674 1.00 94.81 88 SER A O 1
ATOM 717 N N . GLY A 1 89 ? 13.112 5.093 -13.256 1.00 97.06 89 GLY A N 1
ATOM 718 C CA . GLY A 1 89 ? 12.348 5.768 -14.296 1.00 97.06 89 GLY A CA 1
ATOM 719 C C . GLY A 1 89 ? 10.864 5.962 -13.983 1.00 97.06 89 GLY A C 1
ATOM 720 O O . GLY A 1 89 ? 10.309 7.012 -14.298 1.00 97.06 89 GLY A O 1
ATOM 721 N N . LEU A 1 90 ? 10.229 5.006 -13.295 1.00 97.31 90 LEU A N 1
ATOM 722 C CA . LEU A 1 90 ? 8.848 5.164 -12.811 1.00 97.31 90 LEU A CA 1
ATOM 723 C C . LEU A 1 90 ? 8.738 6.195 -11.678 1.00 97.31 90 LEU A C 1
ATOM 725 O O . LEU A 1 90 ? 7.759 6.941 -11.605 1.00 97.31 90 LEU A O 1
ATOM 729 N N . LEU A 1 91 ? 9.754 6.267 -10.812 1.00 97.62 91 LEU A N 1
ATOM 730 C CA . LEU A 1 91 ? 9.826 7.270 -9.751 1.00 97.62 91 LEU A CA 1
ATOM 731 C C . LEU A 1 91 ? 10.065 8.669 -10.341 1.00 97.62 91 LEU A C 1
ATOM 733 O O . LEU A 1 91 ? 9.378 9.606 -9.950 1.00 97.62 91 LEU A O 1
ATOM 737 N N . ASP A 1 92 ? 10.953 8.801 -11.336 1.00 98.00 92 ASP A N 1
ATOM 738 C CA . ASP A 1 92 ? 11.178 10.037 -12.105 1.00 98.00 92 ASP A CA 1
ATOM 739 C C . ASP A 1 92 ? 9.894 10.509 -12.790 1.00 98.00 92 ASP A C 1
ATOM 741 O O . ASP A 1 92 ? 9.509 11.672 -12.660 1.00 98.00 92 ASP A O 1
ATOM 745 N N . TYR A 1 93 ? 9.202 9.596 -13.481 1.00 98.50 93 TYR A N 1
ATOM 746 C CA . TYR A 1 93 ? 7.915 9.879 -14.111 1.00 98.50 93 TYR A CA 1
ATOM 747 C C . TYR A 1 93 ? 6.902 10.387 -13.085 1.00 98.50 93 TYR A C 1
ATOM 749 O O . TYR A 1 93 ? 6.275 11.423 -13.311 1.00 98.50 93 TYR A O 1
ATOM 757 N N . THR A 1 94 ? 6.780 9.702 -11.945 1.00 98.38 94 THR A N 1
ATOM 758 C CA . THR A 1 94 ? 5.847 10.109 -10.891 1.00 98.38 94 THR A CA 1
ATOM 759 C C . THR A 1 94 ? 6.198 11.496 -10.366 1.00 98.38 94 THR A C 1
ATOM 761 O O . THR A 1 94 ? 5.377 12.407 -10.424 1.00 98.38 94 THR A O 1
ATOM 764 N N . PHE A 1 95 ? 7.445 11.683 -9.934 1.00 98.19 95 PHE A N 1
ATOM 765 C CA . PHE A 1 95 ? 7.937 12.921 -9.339 1.00 98.19 95 PHE A CA 1
ATOM 766 C C . PHE A 1 95 ? 7.722 14.139 -10.245 1.00 98.19 95 PHE A C 1
ATOM 768 O O . PHE A 1 95 ? 7.270 15.181 -9.779 1.00 98.19 95 PHE A O 1
ATOM 775 N N . ARG A 1 96 ? 7.982 14.011 -11.553 1.00 96.88 96 ARG A N 1
ATOM 776 C CA . ARG A 1 96 ? 7.808 15.108 -12.524 1.00 96.88 96 ARG A CA 1
ATOM 777 C C . ARG A 1 96 ? 6.353 15.480 -12.801 1.00 96.88 96 ARG A C 1
ATOM 779 O O . ARG A 1 96 ? 6.110 16.574 -13.304 1.00 96.88 96 ARG A O 1
ATOM 786 N N . ASN A 1 97 ? 5.414 14.576 -12.536 1.00 98.25 97 ASN A N 1
ATOM 787 C CA . ASN A 1 97 ? 3.983 14.800 -12.753 1.00 98.25 97 ASN A CA 1
ATOM 788 C C . ASN A 1 97 ? 3.244 15.236 -11.477 1.00 98.25 97 ASN A C 1
ATOM 790 O O . ASN A 1 97 ? 2.060 15.566 -11.552 1.00 98.25 97 ASN A O 1
ATOM 794 N N . LEU A 1 98 ? 3.921 15.258 -10.326 1.00 98.31 98 LEU A N 1
ATOM 795 C CA . LEU A 1 98 ? 3.381 15.784 -9.077 1.00 98.31 98 LEU A CA 1
ATOM 796 C C . LEU A 1 98 ? 3.658 17.281 -8.940 1.00 98.31 98 LEU A C 1
ATOM 798 O O . LEU A 1 98 ? 4.675 17.804 -9.397 1.00 98.31 98 LEU A O 1
ATOM 802 N N . THR A 1 99 ? 2.740 17.981 -8.285 1.00 98.12 99 THR A N 1
ATOM 803 C CA . THR A 1 99 ? 2.914 19.390 -7.933 1.00 98.12 99 THR A CA 1
ATOM 804 C C . THR A 1 99 ? 3.640 19.533 -6.595 1.00 98.12 99 THR A C 1
ATOM 806 O O . THR A 1 99 ? 3.681 18.611 -5.781 1.00 98.12 99 THR A O 1
ATOM 809 N N . GLU A 1 100 ? 4.147 20.734 -6.301 1.00 97.12 100 GLU A N 1
ATOM 810 C CA . GLU A 1 100 ? 4.669 21.041 -4.961 1.00 97.12 100 GLU A CA 1
ATOM 811 C C . GLU A 1 100 ? 3.625 20.827 -3.858 1.00 97.12 100 GLU A C 1
ATOM 813 O O . GLU A 1 100 ? 3.982 20.503 -2.729 1.00 97.12 100 GLU A O 1
ATOM 818 N N . GLN A 1 101 ? 2.338 21.029 -4.161 1.00 97.75 101 GLN A N 1
ATOM 819 C CA . GLN A 1 101 ? 1.266 20.814 -3.194 1.00 97.75 101 GLN A CA 1
ATOM 820 C C . GLN A 1 101 ? 1.088 19.327 -2.885 1.00 97.75 101 GLN A C 1
ATOM 822 O O . GLN A 1 101 ? 0.907 18.981 -1.720 1.00 97.75 101 GLN A O 1
ATOM 827 N N . ASP A 1 102 ? 1.184 18.459 -3.895 1.00 98.31 102 ASP A N 1
ATOM 828 C CA . ASP A 1 102 ? 1.112 17.010 -3.694 1.00 98.31 102 ASP A CA 1
ATOM 829 C C . ASP A 1 102 ? 2.301 16.521 -2.843 1.00 98.31 102 ASP A C 1
ATOM 831 O O . ASP A 1 102 ? 2.120 15.755 -1.901 1.00 98.31 102 ASP A O 1
ATOM 835 N N . LEU A 1 103 ? 3.512 17.030 -3.098 1.00 98.25 103 LEU A N 1
ATOM 836 C CA . LEU A 1 103 ? 4.697 16.683 -2.300 1.00 98.25 103 LEU A CA 1
ATOM 837 C C . LEU A 1 103 ? 4.606 17.197 -0.854 1.00 98.25 103 LEU A C 1
ATOM 839 O O . LEU A 1 103 ? 4.916 16.457 0.076 1.00 98.25 103 LEU A O 1
ATOM 843 N N . LYS A 1 104 ? 4.126 18.431 -0.645 1.00 97.94 104 LYS A N 1
ATOM 844 C CA . LYS A 1 104 ? 3.878 18.976 0.705 1.00 97.94 104 LYS A CA 1
ATOM 845 C C . LYS A 1 104 ? 2.825 18.180 1.465 1.00 97.94 104 LYS A C 1
ATOM 847 O O . LYS A 1 104 ? 2.932 18.052 2.679 1.00 97.94 104 LYS A O 1
ATOM 852 N N . PHE A 1 105 ? 1.815 17.660 0.770 1.00 98.19 105 PHE A N 1
ATOM 853 C CA . PHE A 1 105 ? 0.834 16.771 1.380 1.00 98.19 105 PHE A CA 1
ATOM 854 C C . PHE A 1 105 ? 1.509 15.508 1.934 1.00 98.19 105 PHE A C 1
ATOM 856 O O . PHE A 1 105 ? 1.310 15.195 3.104 1.00 98.19 105 PHE A O 1
ATOM 863 N N . PHE A 1 106 ? 2.366 14.839 1.155 1.00 98.19 106 PHE A N 1
ATOM 864 C CA . PHE A 1 106 ? 3.095 13.658 1.635 1.00 98.19 106 PHE A CA 1
ATOM 865 C C . PHE A 1 106 ? 4.085 13.972 2.762 1.00 98.19 106 PHE A C 1
ATOM 867 O O . PHE A 1 106 ? 4.191 13.196 3.708 1.00 98.19 106 PHE A O 1
ATOM 874 N N . GLU A 1 107 ? 4.766 15.120 2.707 1.00 97.56 107 GLU A N 1
ATOM 875 C CA . GLU A 1 107 ? 5.692 15.569 3.758 1.00 97.56 107 GLU A CA 1
ATOM 876 C C . GLU A 1 107 ? 4.999 15.729 5.124 1.00 97.56 107 GLU A C 1
ATOM 878 O O . GLU A 1 107 ? 5.608 15.474 6.165 1.00 97.56 107 GLU A O 1
ATOM 883 N N . GLN A 1 108 ? 3.718 16.112 5.124 1.00 97.00 108 GLN A N 1
ATOM 884 C CA . GLN A 1 108 ? 2.907 16.291 6.332 1.00 97.00 108 GLN A CA 1
ATOM 885 C C . GLN A 1 108 ? 2.362 14.983 6.911 1.00 97.00 108 GLN A C 1
ATOM 887 O O . GLN A 1 108 ? 1.897 14.981 8.052 1.00 97.00 108 GLN A O 1
ATOM 892 N N . LEU A 1 109 ? 2.390 13.881 6.156 1.00 97.94 109 LEU A N 1
ATOM 893 C CA . LEU A 1 109 ? 1.899 12.605 6.661 1.00 97.94 109 LEU A CA 1
ATOM 894 C C . LEU A 1 109 ? 2.868 12.033 7.708 1.00 97.94 109 LEU A C 1
ATOM 896 O O . LEU A 1 109 ? 4.078 12.040 7.494 1.00 97.94 109 LEU A O 1
ATOM 900 N N . PRO A 1 110 ? 2.381 11.489 8.826 1.00 97.75 110 PRO A N 1
ATOM 901 C CA . PRO A 1 110 ? 3.207 10.751 9.779 1.00 97.75 110 PRO A CA 1
ATOM 902 C C . PRO A 1 110 ? 3.687 9.420 9.176 1.00 97.75 110 PRO A C 1
ATOM 904 O O . PRO A 1 110 ? 3.066 8.886 8.256 1.00 97.75 110 PRO A O 1
ATOM 907 N N . THR A 1 111 ? 4.796 8.871 9.671 1.00 97.00 111 THR A N 1
ATOM 908 C CA . THR A 1 111 ? 5.310 7.546 9.253 1.00 97.00 111 THR A CA 1
ATOM 909 C C . THR A 1 111 ? 4.574 6.398 9.932 1.00 97.00 111 THR A C 1
ATOM 911 O O . THR A 1 111 ? 4.393 5.326 9.354 1.00 97.00 111 THR A O 1
ATOM 914 N N . ASP A 1 112 ? 4.141 6.633 11.163 1.00 97.69 112 ASP A N 1
ATOM 915 C CA . ASP A 1 112 ? 3.430 5.690 12.005 1.00 97.69 112 ASP A CA 1
ATOM 916 C C . ASP A 1 112 ? 2.721 6.429 13.147 1.00 97.69 112 ASP A C 1
ATOM 918 O O . ASP A 1 112 ? 2.928 7.621 13.389 1.00 97.69 112 ASP A O 1
ATOM 922 N N . GLY A 1 113 ? 1.824 5.728 13.833 1.00 98.06 113 GLY A N 1
ATOM 923 C CA . GLY A 1 113 ? 1.093 6.276 14.969 1.00 98.06 113 GLY A CA 1
ATOM 924 C C . GLY A 1 113 ? -0.023 5.356 15.430 1.00 98.06 113 GLY A C 1
ATOM 925 O O . GLY A 1 113 ? -0.100 4.189 15.033 1.00 98.06 113 GLY A O 1
ATOM 926 N N . VAL A 1 114 ? -0.900 5.871 16.283 1.00 98.69 114 VAL A N 1
ATOM 927 C CA . VAL A 1 114 ? -2.022 5.105 16.833 1.00 98.69 114 VAL A CA 1
ATOM 928 C C . VAL A 1 114 ? -3.347 5.796 16.572 1.00 98.69 114 VAL A C 1
ATOM 930 O O . VAL A 1 114 ? -3.478 7.011 16.707 1.00 98.69 114 VAL A O 1
ATOM 933 N N . LEU A 1 115 ? -4.356 5.004 16.229 1.00 98.62 115 LEU A N 1
ATOM 934 C CA . LEU A 1 115 ? -5.739 5.443 16.182 1.00 98.62 115 LEU A CA 1
ATOM 935 C C . LEU A 1 115 ? -6.423 5.057 17.493 1.00 98.62 115 LEU A C 1
ATOM 937 O O . LEU A 1 115 ? -6.453 3.880 17.865 1.00 98.62 115 LEU A O 1
ATOM 941 N N . ILE A 1 116 ? -6.973 6.054 18.181 1.00 98.56 116 ILE A N 1
ATOM 942 C CA . ILE A 1 116 ? -7.640 5.909 19.479 1.00 98.56 116 ILE A CA 1
ATOM 943 C C . ILE A 1 116 ? -9.062 6.464 19.440 1.00 98.56 116 ILE A C 1
ATOM 945 O O . ILE A 1 116 ? -9.391 7.321 18.623 1.00 98.56 116 ILE A O 1
ATOM 949 N N . GLY A 1 117 ? -9.919 5.975 20.332 1.00 97.75 117 GLY A N 1
ATOM 950 C CA . GLY A 1 117 ? -11.300 6.428 20.461 1.00 97.75 117 GLY A 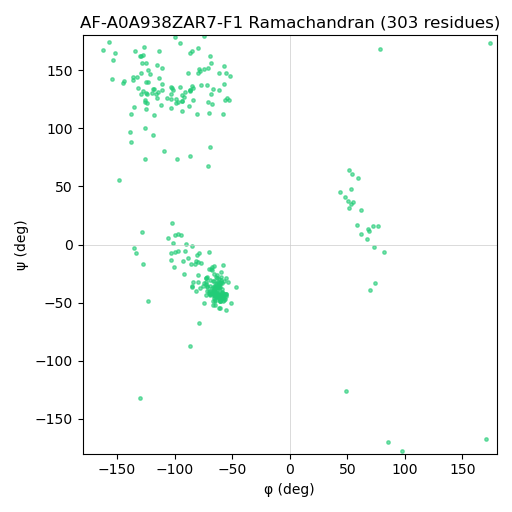CA 1
ATOM 951 C C . GLY A 1 117 ? -11.429 7.549 21.476 1.00 97.75 117 GLY A C 1
ATOM 952 O O . GLY A 1 117 ? -11.024 7.378 22.625 1.00 97.75 117 GLY A O 1
ATOM 953 N N . LYS A 1 118 ? -12.043 8.666 21.084 1.00 97.50 118 LYS A N 1
ATOM 954 C CA . LYS A 1 118 ? -12.415 9.767 21.987 1.00 97.50 118 LYS A CA 1
ATOM 955 C C . LYS A 1 118 ? -13.879 10.150 21.798 1.00 97.50 118 LYS A C 1
ATOM 957 O O . LYS A 1 118 ? -14.483 9.799 20.790 1.00 97.50 118 LYS A O 1
ATOM 962 N N . LEU A 1 119 ? -14.453 10.855 22.769 1.00 97.44 119 LEU A N 1
ATOM 963 C CA . LEU A 1 119 ? -15.736 11.530 22.579 1.00 97.44 119 LEU A CA 1
ATOM 964 C C . LEU A 1 119 ? -15.480 12.914 21.982 1.00 97.44 119 LEU A C 1
ATOM 966 O O . LEU A 1 119 ? -14.602 13.630 22.465 1.00 97.44 119 LEU A O 1
ATOM 970 N N . ASP A 1 120 ? -16.233 13.279 20.949 1.00 95.56 120 ASP A N 1
ATOM 971 C CA . ASP A 1 120 ? -16.285 14.660 20.470 1.00 95.56 120 ASP A CA 1
ATOM 972 C C . ASP A 1 120 ? -17.113 15.556 21.416 1.00 95.56 120 ASP A C 1
ATOM 974 O O . ASP A 1 120 ? -17.653 15.102 22.430 1.00 95.56 120 ASP A O 1
ATOM 978 N N . GLU A 1 121 ? -17.230 16.847 21.089 1.00 94.94 121 GLU A N 1
ATOM 979 C CA . GLU A 1 121 ? -17.999 17.815 21.888 1.00 94.94 121 GLU A CA 1
ATOM 980 C C . GLU A 1 121 ? -19.488 17.446 22.029 1.00 94.94 121 GLU A C 1
ATOM 982 O O . GLU A 1 121 ? -20.139 17.853 22.992 1.00 94.94 121 GLU A O 1
ATOM 987 N N . ALA A 1 122 ? -20.030 16.653 21.099 1.00 96.00 122 ALA A N 1
ATOM 988 C CA . ALA A 1 122 ? -21.406 16.166 21.120 1.00 96.00 122 ALA A CA 1
ATOM 989 C C . ALA A 1 122 ? -21.558 14.823 21.862 1.00 96.00 122 ALA A C 1
ATOM 991 O O . ALA A 1 122 ? -22.669 14.295 21.958 1.00 96.00 122 ALA A O 1
ATOM 992 N N . GLY A 1 123 ? -20.469 14.261 22.396 1.00 95.69 123 GLY A N 1
ATOM 993 C CA . GLY A 1 123 ? -20.466 12.964 23.068 1.00 95.69 123 GLY A CA 1
ATOM 994 C C . GLY A 1 123 ? -20.510 11.768 22.112 1.00 95.69 123 GLY A C 1
ATOM 995 O O . GLY A 1 123 ? -20.822 10.658 22.549 1.00 95.69 123 GLY A O 1
ATOM 996 N N . LYS A 1 124 ? -20.222 11.954 20.818 1.00 94.44 124 LYS A N 1
ATOM 997 C CA . LYS A 1 124 ? -20.103 10.862 19.843 1.00 94.44 124 LYS A CA 1
ATOM 998 C C . LYS A 1 124 ? -18.696 10.268 19.911 1.00 94.44 124 LYS A C 1
ATOM 1000 O O . LYS A 1 124 ? -17.707 10.993 19.921 1.00 94.44 124 LYS A O 1
ATOM 1005 N N . LEU A 1 125 ? -18.603 8.936 19.913 1.00 95.12 125 LEU A N 1
ATOM 1006 C CA . LEU A 1 125 ? -17.327 8.230 19.785 1.00 95.12 125 LEU A CA 1
ATOM 1007 C C . LEU A 1 125 ? -16.746 8.440 18.379 1.00 95.12 125 LEU A C 1
ATOM 1009 O O . LEU A 1 125 ? -17.367 8.049 17.389 1.00 95.12 125 LEU A O 1
ATOM 1013 N N . VAL A 1 126 ? -15.547 9.012 18.308 1.00 96.50 126 VAL A N 1
ATOM 1014 C CA . VAL A 1 126 ? -14.822 9.313 17.070 1.00 96.50 126 VAL A CA 1
ATOM 1015 C C . VAL A 1 126 ? -13.385 8.778 17.127 1.00 96.50 126 VAL A C 1
ATOM 1017 O O . VAL A 1 126 ? -12.788 8.751 18.210 1.00 96.50 126 VAL A O 1
ATOM 1020 N N . PRO A 1 127 ? -12.805 8.349 15.991 1.00 97.75 127 PRO A N 1
ATOM 1021 C CA . PRO A 1 127 ? -11.389 8.019 15.923 1.00 97.75 127 PRO A CA 1
ATOM 1022 C C . PRO A 1 127 ? -10.529 9.289 15.865 1.00 97.75 127 PRO A C 1
ATOM 1024 O O . PRO A 1 127 ? -10.827 10.230 15.126 1.00 97.75 127 PRO A O 1
ATOM 1027 N N . VAL A 1 128 ? -9.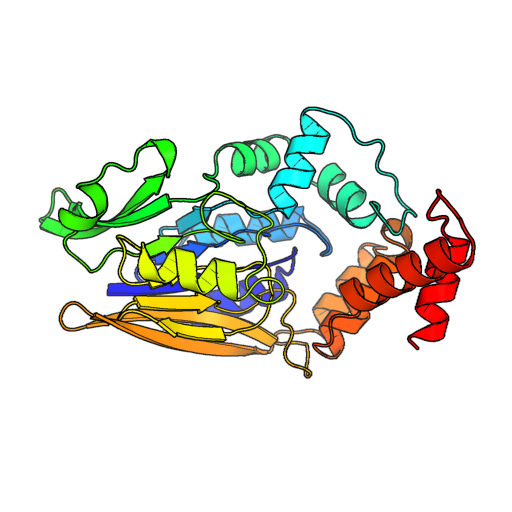437 9.293 16.625 1.00 98.19 128 VAL A N 1
ATOM 1028 C CA . VAL A 1 128 ? -8.415 10.343 16.655 1.00 98.19 128 VAL A CA 1
ATOM 1029 C C . VAL A 1 128 ? -7.064 9.694 16.407 1.00 98.19 128 VAL A C 1
ATOM 1031 O O . VAL A 1 128 ? -6.687 8.758 17.111 1.00 98.19 128 VAL A O 1
ATOM 1034 N N . PHE A 1 129 ? -6.348 10.181 15.398 1.00 98.44 129 PHE A N 1
ATOM 1035 C CA . PHE A 1 129 ? -4.999 9.721 15.100 1.00 98.44 129 PHE A CA 1
ATOM 1036 C C . PHE A 1 129 ? -3.981 10.516 15.919 1.00 98.44 129 PHE A C 1
ATOM 1038 O O . PHE A 1 129 ? -4.064 11.742 15.986 1.00 98.44 129 PHE A O 1
ATOM 1045 N N . VAL A 1 130 ? -3.044 9.808 16.543 1.00 98.50 130 VAL A N 1
ATOM 1046 C CA . VAL A 1 130 ? -1.927 10.372 17.303 1.00 98.50 130 VAL A CA 1
ATOM 1047 C C . VAL A 1 130 ? -0.634 9.923 16.614 1.00 98.50 130 VAL A C 1
ATOM 1049 O O . VAL A 1 130 ? -0.344 8.720 16.635 1.00 98.50 130 VAL A O 1
ATOM 1052 N N . PRO A 1 131 ? 0.117 10.846 15.983 1.00 98.00 131 PRO A N 1
ATOM 1053 C CA . PRO A 1 131 ? 1.421 10.553 15.389 1.00 98.00 131 PRO A CA 1
ATOM 1054 C C . PRO A 1 131 ? 2.380 9.948 16.408 1.00 98.00 131 PRO A C 1
ATOM 1056 O O . PRO A 1 131 ? 2.315 10.284 17.592 1.00 98.00 131 PRO A O 1
ATOM 1059 N N . GLN A 1 132 ? 3.269 9.061 15.961 1.00 96.25 132 GLN A N 1
ATOM 1060 C CA . GLN A 1 132 ? 4.179 8.326 16.841 1.00 96.25 132 GLN A CA 1
ATOM 1061 C C . GLN A 1 132 ? 5.010 9.237 17.762 1.00 96.25 132 GLN A C 1
ATOM 1063 O O . GLN A 1 132 ? 5.299 8.864 18.899 1.00 96.25 132 GLN A O 1
ATOM 1068 N N . GLU A 1 133 ? 5.359 10.438 17.310 1.00 95.81 133 GLU A N 1
ATOM 1069 C CA . GLU A 1 133 ? 6.138 11.432 18.054 1.00 95.81 133 GLU A CA 1
ATOM 1070 C C . GLU A 1 133 ? 5.380 12.000 19.265 1.00 95.81 133 GLU A C 1
ATOM 1072 O O . GLU A 1 133 ? 5.995 12.502 20.207 1.00 95.81 133 GLU A O 1
ATOM 1077 N N . GLU A 1 134 ? 4.049 11.909 19.251 1.00 97.50 134 GLU A N 1
ATOM 1078 C CA . GLU A 1 134 ? 3.149 12.392 20.300 1.00 97.50 134 GLU A CA 1
ATOM 1079 C C . GLU A 1 134 ? 2.612 11.261 21.195 1.00 97.50 134 GLU A C 1
ATOM 1081 O O . GLU A 1 134 ? 1.951 11.524 22.204 1.00 97.50 134 GLU A O 1
ATOM 1086 N N . VAL A 1 135 ? 2.888 9.996 20.856 1.00 96.88 135 VAL A N 1
ATOM 1087 C CA . VAL A 1 135 ? 2.424 8.838 21.632 1.00 96.88 135 VAL A CA 1
ATOM 1088 C C . VAL A 1 135 ? 3.132 8.777 22.986 1.00 96.88 135 VAL A C 1
ATOM 1090 O O . VAL A 1 135 ? 4.359 8.786 23.088 1.00 96.88 135 VAL A O 1
ATOM 1093 N N . THR A 1 136 ? 2.343 8.642 24.050 1.00 96.12 136 THR A N 1
ATOM 1094 C CA . THR A 1 136 ? 2.806 8.430 25.424 1.00 96.12 136 THR A CA 1
ATOM 1095 C C . THR A 1 136 ? 2.405 7.032 25.916 1.00 96.12 136 THR A C 1
ATOM 1097 O O . THR A 1 136 ? 1.538 6.389 25.318 1.00 96.12 136 THR A O 1
ATOM 1100 N N . PRO A 1 137 ? 2.967 6.544 27.041 1.00 91.81 137 PRO A N 1
ATOM 1101 C CA . PRO A 1 137 ? 2.593 5.243 27.607 1.00 91.81 137 PRO A CA 1
ATOM 1102 C C . PRO A 1 137 ? 1.104 5.079 27.957 1.00 91.81 137 PRO A C 1
ATOM 1104 O O . PRO A 1 137 ? 0.643 3.949 28.131 1.00 91.81 137 PRO A O 1
ATOM 1107 N N . ASP A 1 138 ? 0.360 6.183 28.077 1.00 95.31 138 ASP A N 1
ATOM 1108 C CA . ASP A 1 138 ? -1.057 6.176 28.439 1.00 95.31 138 ASP A CA 1
ATOM 1109 C C . ASP A 1 138 ? -1.989 6.405 27.237 1.00 95.31 138 ASP A C 1
ATOM 1111 O O . ASP A 1 138 ? -3.170 6.078 27.329 1.00 95.31 138 ASP A O 1
ATOM 1115 N N . THR A 1 139 ? -1.479 6.841 26.074 1.00 97.56 139 THR A N 1
ATOM 1116 C CA . THR A 1 139 ? -2.291 7.148 24.877 1.00 97.56 139 THR A CA 1
ATOM 1117 C C . THR A 1 139 ? -3.240 6.009 24.495 1.00 97.56 139 THR A C 1
ATOM 1119 O O . THR A 1 139 ? -4.440 6.227 24.330 1.00 97.56 139 THR A O 1
ATOM 1122 N N . CYS A 1 140 ? -2.733 4.777 24.395 1.00 96.94 140 CYS A N 1
ATOM 1123 C CA . CYS A 1 140 ? -3.553 3.611 24.058 1.00 96.94 140 CYS A CA 1
ATOM 1124 C C . CYS A 1 140 ? -4.478 3.178 25.209 1.00 96.94 140 CYS A C 1
ATOM 1126 O O . CYS A 1 140 ? -5.548 2.627 24.956 1.00 96.94 140 CYS A O 1
ATOM 1128 N N . ARG A 1 141 ? -4.092 3.431 26.468 1.00 95.25 141 ARG A N 1
ATOM 1129 C CA . ARG A 1 141 ? -4.876 3.064 27.663 1.00 95.25 141 ARG A CA 1
ATOM 1130 C C . ARG A 1 141 ? -6.083 3.970 27.869 1.00 95.25 141 ARG A C 1
ATOM 1132 O O . ARG A 1 141 ? -7.107 3.513 28.363 1.00 95.25 141 ARG A O 1
ATOM 1139 N N . GLU A 1 142 ? -5.953 5.237 27.495 1.00 96.12 142 GLU A N 1
ATOM 1140 C CA . GLU A 1 142 ? -7.021 6.238 27.563 1.00 96.12 142 GLU A CA 1
ATOM 1141 C C . GLU A 1 142 ? -8.031 6.117 26.409 1.00 96.12 142 GLU A C 1
ATOM 1143 O O . GLU A 1 142 ? -9.059 6.794 26.406 1.00 96.12 142 GLU A O 1
ATOM 1148 N N . SER A 1 143 ? -7.759 5.253 25.427 1.00 97.75 143 SER A N 1
ATOM 1149 C CA . SER A 1 143 ? -8.634 5.029 24.280 1.00 97.75 143 SER A CA 1
ATOM 1150 C C . SER A 1 143 ? -9.960 4.374 24.681 1.00 97.75 143 SER A C 1
ATOM 1152 O O . SER A 1 143 ? -9.995 3.363 25.380 1.00 97.75 143 SER A O 1
ATOM 1154 N N . LEU A 1 144 ? -11.068 4.903 24.157 1.00 97.06 144 LEU A N 1
ATOM 1155 C CA . LEU A 1 144 ? -12.422 4.380 24.392 1.00 97.06 144 LEU A CA 1
ATOM 1156 C C . LEU A 1 144 ? -12.785 3.159 23.531 1.00 97.06 144 LEU A C 1
ATOM 1158 O O . LEU A 1 144 ? -13.817 2.530 23.756 1.00 97.06 144 LEU A O 1
ATOM 1162 N N . PHE A 1 145 ? -11.950 2.813 22.553 1.00 97.31 145 PHE A N 1
ATOM 1163 C CA . PHE A 1 145 ? -11.991 1.531 21.848 1.00 97.31 145 PHE A CA 1
ATOM 1164 C C . PHE A 1 145 ? -10.603 0.873 21.888 1.00 97.31 145 PHE A C 1
ATOM 1166 O O . PHE A 1 145 ? -9.616 1.570 22.139 1.00 97.31 145 PHE A O 1
ATOM 1173 N N . PRO A 1 146 ? -10.467 -0.436 21.608 1.00 97.44 146 PRO A N 1
ATOM 1174 C CA . PRO A 1 146 ? -9.153 -1.069 21.512 1.00 97.44 146 PRO A CA 1
ATOM 1175 C C . PRO A 1 146 ? -8.300 -0.384 20.437 1.00 97.44 146 PRO A C 1
ATOM 1177 O O . PRO A 1 146 ? -8.640 -0.439 19.258 1.00 97.44 146 PRO A O 1
ATOM 1180 N N . ALA A 1 147 ? -7.227 0.303 20.834 1.00 98.25 147 ALA A N 1
ATOM 1181 C CA . ALA A 1 147 ? -6.434 1.122 19.918 1.00 98.25 147 ALA A CA 1
ATOM 1182 C C . ALA A 1 147 ? -5.888 0.302 18.735 1.00 98.25 147 ALA A C 1
ATOM 1184 O O . ALA A 1 147 ? -5.685 -0.916 18.849 1.00 98.25 147 ALA A O 1
ATOM 1185 N N . LEU A 1 148 ? -5.638 0.980 17.617 1.00 98.75 148 LEU A N 1
ATOM 1186 C CA . LEU A 1 148 ? -5.032 0.416 16.410 1.00 98.75 148 LEU A CA 1
ATOM 1187 C C . LEU A 1 148 ? -3.671 1.081 16.194 1.00 98.75 148 LEU A C 1
ATOM 1189 O O . LEU A 1 148 ? -3.580 2.304 16.239 1.00 98.75 148 LEU A O 1
ATOM 1193 N N . ARG A 1 149 ? -2.620 0.298 15.959 1.00 98.69 149 ARG A N 1
ATOM 1194 C CA . ARG A 1 149 ? -1.289 0.791 15.581 1.00 98.69 149 ARG A CA 1
ATOM 1195 C C . ARG A 1 149 ? -1.182 0.784 14.062 1.00 98.69 149 ARG A C 1
ATOM 1197 O O . ARG A 1 149 ? -1.484 -0.237 13.460 1.00 98.69 149 ARG A O 1
ATOM 1204 N N . LEU A 1 150 ? -0.775 1.895 13.459 1.00 98.62 150 LEU A N 1
ATOM 1205 C CA . LEU A 1 150 ? -0.685 2.068 12.009 1.00 98.62 150 LEU A CA 1
ATOM 1206 C C . LEU A 1 150 ? 0.777 2.299 11.624 1.00 98.62 150 LEU A C 1
ATOM 1208 O O . LEU A 1 150 ? 1.427 3.173 12.196 1.00 98.62 150 LEU A O 1
ATOM 1212 N N . CYS A 1 151 ? 1.274 1.545 10.650 1.00 98.12 151 CYS A N 1
ATOM 1213 C CA . CYS A 1 151 ? 2.551 1.780 9.977 1.00 98.12 151 CYS A CA 1
ATOM 1214 C C . CYS A 1 151 ? 2.488 1.228 8.546 1.00 98.12 151 CYS A C 1
ATOM 1216 O O . CYS A 1 151 ? 1.620 0.414 8.239 1.00 98.12 151 CYS A O 1
ATOM 1218 N N . HIS A 1 152 ? 3.428 1.617 7.686 1.00 98.38 152 HIS A N 1
ATOM 1219 C CA . HIS A 1 152 ? 3.567 0.992 6.369 1.00 98.38 152 HIS A CA 1
ATOM 1220 C C . HIS A 1 152 ? 4.301 -0.360 6.446 1.00 98.38 152 HIS A C 1
ATOM 1222 O O . HIS A 1 152 ? 3.690 -1.404 6.251 1.00 98.38 152 HIS A O 1
ATOM 1228 N N . GLY A 1 153 ? 5.595 -0.367 6.784 1.00 96.88 153 GLY A N 1
ATOM 1229 C CA . GLY A 1 153 ? 6.386 -1.594 6.952 1.00 96.88 153 GLY A CA 1
ATOM 1230 C C . GLY A 1 153 ? 6.272 -2.178 8.361 1.00 96.88 153 GLY A C 1
ATOM 1231 O O . GLY A 1 153 ? 5.419 -3.021 8.641 1.00 96.88 153 GLY A O 1
ATOM 1232 N N . ALA A 1 154 ? 7.132 -1.702 9.261 1.00 96.69 154 ALA A N 1
ATOM 1233 C CA . ALA A 1 154 ? 7.092 -1.999 10.689 1.00 96.69 154 ALA A CA 1
ATOM 1234 C C . ALA A 1 154 ? 7.129 -0.696 11.517 1.00 96.69 154 ALA A C 1
ATOM 1236 O O . ALA A 1 154 ? 7.618 0.327 11.029 1.00 96.69 154 ALA A O 1
ATOM 1237 N N . PRO A 1 155 ? 6.632 -0.690 12.770 1.00 95.81 155 PRO A N 1
ATOM 1238 C CA . PRO A 1 155 ? 6.718 0.487 13.635 1.00 95.81 155 PRO A CA 1
ATOM 1239 C C . PRO A 1 155 ? 8.168 0.961 13.811 1.00 95.81 155 PRO A C 1
ATOM 1241 O O . PRO A 1 155 ? 9.026 0.183 14.227 1.00 95.81 155 PRO A O 1
ATOM 1244 N N . GLY A 1 156 ? 8.445 2.228 13.491 1.00 93.81 156 GLY A N 1
ATOM 1245 C CA . GLY A 1 156 ? 9.799 2.801 13.504 1.00 93.81 156 GLY A CA 1
ATOM 1246 C C . GLY A 1 156 ? 10.731 2.351 12.366 1.00 93.81 156 GLY A C 1
ATOM 1247 O O . GLY A 1 156 ? 11.852 2.847 12.274 1.00 93.81 156 GLY A O 1
ATOM 1248 N N . GLU A 1 157 ? 10.291 1.454 11.478 1.00 95.38 157 GLU A N 1
ATOM 1249 C CA . GLU A 1 157 ? 11.064 0.978 10.329 1.00 95.38 157 GLU A CA 1
ATOM 1250 C C . GLU A 1 157 ? 10.162 0.895 9.088 1.00 95.38 157 GLU A C 1
ATOM 1252 O O . GLU A 1 157 ? 9.564 -0.135 8.778 1.00 95.38 157 GLU A O 1
ATOM 1257 N N . ILE A 1 158 ? 10.064 1.998 8.337 1.00 95.94 158 ILE A N 1
ATOM 1258 C CA . ILE A 1 158 ? 9.119 2.125 7.213 1.00 95.94 158 ILE A CA 1
ATOM 1259 C C . ILE A 1 158 ? 9.326 1.087 6.099 1.00 95.94 158 ILE A C 1
ATOM 1261 O O . ILE A 1 158 ? 8.366 0.704 5.442 1.00 95.94 158 ILE A O 1
ATOM 1265 N N . ARG A 1 159 ? 10.560 0.596 5.913 1.00 95.12 159 ARG A N 1
ATOM 1266 C CA . ARG A 1 159 ? 10.913 -0.481 4.963 1.00 95.12 159 ARG A CA 1
ATOM 1267 C C . ARG A 1 159 ? 10.995 -1.863 5.629 1.00 95.12 159 ARG A C 1
ATOM 1269 O O . ARG A 1 159 ? 11.488 -2.810 5.017 1.00 95.12 159 ARG A O 1
ATOM 1276 N N . GLY A 1 160 ? 10.570 -1.970 6.887 1.00 94.50 160 GLY A N 1
ATOM 1277 C CA . GLY A 1 160 ? 10.544 -3.216 7.640 1.00 94.50 160 GLY A CA 1
ATOM 1278 C C . GLY A 1 160 ? 9.616 -4.221 6.965 1.00 94.50 160 GLY A C 1
ATOM 1279 O O . GLY A 1 160 ? 8.501 -3.889 6.567 1.00 94.50 160 GLY A O 1
ATOM 1280 N N . ASN A 1 161 ? 10.079 -5.461 6.812 1.00 93.06 161 ASN A N 1
ATOM 1281 C CA . ASN A 1 161 ? 9.363 -6.479 6.050 1.00 93.06 161 ASN A CA 1
ATOM 1282 C C . ASN A 1 161 ? 9.146 -7.745 6.883 1.00 93.06 161 ASN A C 1
ATOM 1284 O O . ASN A 1 161 ? 10.031 -8.595 6.994 1.00 93.06 161 ASN A O 1
ATOM 1288 N N . PHE A 1 162 ? 7.938 -7.903 7.425 1.00 93.31 162 PHE A N 1
ATOM 1289 C CA . PHE A 1 162 ? 7.564 -9.057 8.252 1.00 93.31 162 PHE A CA 1
ATO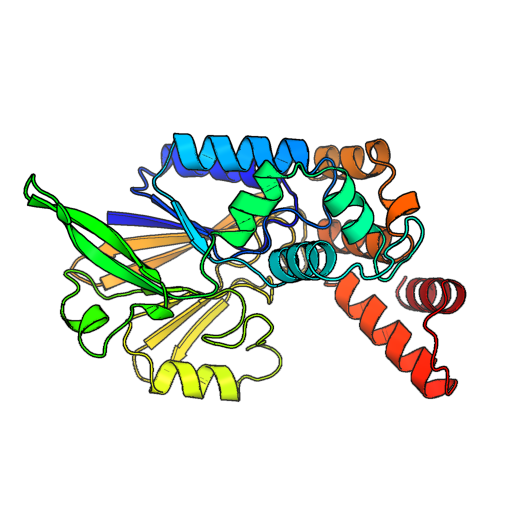M 1290 C C . PHE A 1 162 ? 7.550 -10.399 7.507 1.00 93.31 162 PHE A C 1
ATOM 1292 O O . PHE A 1 162 ? 7.576 -11.451 8.146 1.00 93.31 162 PHE A O 1
ATOM 1299 N N . GLY A 1 163 ? 7.497 -10.389 6.172 1.00 88.12 163 GLY A N 1
ATOM 1300 C CA . GLY A 1 163 ? 7.611 -11.603 5.363 1.00 88.12 163 GLY A CA 1
ATOM 1301 C C . GLY A 1 163 ? 9.049 -12.121 5.287 1.00 88.12 163 GLY A C 1
ATOM 1302 O O . GLY A 1 163 ? 9.263 -13.331 5.294 1.00 88.12 163 GLY A O 1
ATOM 1303 N N . LEU A 1 164 ? 10.026 -11.209 5.241 1.00 88.31 164 LEU A N 1
ATOM 1304 C CA . LEU A 1 164 ? 11.457 -11.535 5.250 1.00 88.31 164 LEU A CA 1
ATOM 1305 C C . LEU A 1 164 ? 12.005 -11.743 6.667 1.00 88.31 164 LEU A C 1
ATOM 1307 O O . LEU A 1 164 ? 12.890 -12.575 6.850 1.00 88.31 164 LEU A O 1
ATOM 1311 N N . HIS A 1 165 ? 11.446 -11.030 7.648 1.00 92.81 165 HIS A N 1
ATOM 1312 C CA . HIS A 1 165 ? 11.858 -11.046 9.053 1.00 92.81 165 HIS A CA 1
ATOM 1313 C C . HIS A 1 165 ? 10.676 -11.374 9.984 1.00 92.81 165 HIS A C 1
ATOM 1315 O O . HIS A 1 165 ? 10.146 -10.483 10.655 1.00 92.81 165 HIS A O 1
ATOM 1321 N N . PRO A 1 166 ? 10.204 -12.634 10.046 1.00 93.12 166 PRO A N 1
ATOM 1322 C CA . PRO A 1 166 ? 9.085 -13.012 10.913 1.00 93.12 166 PRO A CA 1
ATOM 1323 C C . PRO A 1 166 ? 9.342 -12.749 12.405 1.00 93.12 166 PRO A C 1
ATOM 1325 O O . PRO A 1 166 ? 8.414 -12.445 13.152 1.00 93.12 166 PRO A O 1
ATOM 1328 N N . GLU A 1 167 ? 10.594 -12.835 12.849 1.00 94.62 167 GLU A N 1
ATOM 1329 C CA . GLU A 1 167 ? 11.026 -12.521 14.212 1.00 94.62 167 GLU A CA 1
ATOM 1330 C C . GLU A 1 167 ? 10.746 -11.065 14.601 1.00 94.62 167 GLU A C 1
ATOM 1332 O O . GLU A 1 167 ? 10.381 -10.793 15.747 1.00 94.62 167 GLU A O 1
ATOM 1337 N N . LEU A 1 168 ? 10.849 -10.145 13.636 1.00 94.81 168 LEU A N 1
ATOM 1338 C CA . LEU A 1 168 ? 10.532 -8.734 13.828 1.00 94.81 168 LEU A CA 1
ATOM 1339 C C . LEU A 1 168 ? 9.046 -8.575 14.171 1.00 94.81 168 LEU A C 1
ATOM 1341 O O . LEU A 1 168 ? 8.703 -7.889 15.132 1.00 94.81 168 LEU A O 1
ATOM 1345 N N . LEU A 1 169 ? 8.165 -9.279 13.449 1.00 96.31 169 LEU A N 1
ATOM 1346 C CA . LEU A 1 169 ? 6.723 -9.249 13.704 1.00 96.31 169 LEU A CA 1
ATOM 1347 C C . LEU A 1 169 ? 6.384 -9.744 15.111 1.00 96.31 169 LEU A C 1
ATOM 1349 O O . LEU A 1 169 ? 5.620 -9.096 15.825 1.00 96.31 169 LEU A O 1
ATOM 1353 N N . LEU A 1 170 ? 6.948 -10.886 15.512 1.00 96.25 170 LEU A N 1
ATOM 1354 C CA . LEU A 1 170 ? 6.687 -11.470 16.829 1.00 96.25 170 LEU A CA 1
ATOM 1355 C C . LEU A 1 170 ? 7.115 -10.518 17.951 1.00 96.25 170 LEU A C 1
ATOM 1357 O O . LEU A 1 170 ? 6.347 -10.303 18.886 1.00 96.25 170 LEU A O 1
ATOM 1361 N N . SER A 1 171 ? 8.290 -9.896 17.810 1.00 96.06 171 SER A N 1
ATOM 1362 C CA . SER A 1 171 ? 8.794 -8.889 18.750 1.00 96.06 171 SER A CA 1
ATOM 1363 C C . SER A 1 171 ? 7.853 -7.683 18.868 1.00 96.06 171 SER A C 1
ATOM 1365 O O . SER A 1 171 ? 7.536 -7.246 19.978 1.00 96.06 171 SER A O 1
ATOM 1367 N N . HIS A 1 172 ? 7.344 -7.164 17.744 1.00 97.06 172 HIS A N 1
ATOM 1368 C CA . HIS A 1 172 ? 6.387 -6.055 17.773 1.00 97.06 172 HIS A CA 1
ATOM 1369 C C . HIS A 1 172 ? 5.047 -6.450 18.393 1.00 97.06 172 HIS A C 1
ATOM 1371 O O . HIS A 1 172 ? 4.506 -5.672 19.173 1.00 97.06 172 HIS A O 1
ATOM 1377 N N . LEU A 1 173 ? 4.516 -7.639 18.090 1.00 97.62 173 LEU A N 1
ATOM 1378 C CA . LEU A 1 173 ? 3.248 -8.103 18.660 1.00 97.62 173 LEU A CA 1
ATOM 1379 C C . LEU A 1 173 ? 3.352 -8.371 20.166 1.00 97.62 173 LEU A C 1
ATOM 1381 O O . LEU A 1 173 ? 2.422 -8.045 20.898 1.00 97.62 173 LEU A O 1
ATOM 1385 N N . GLU A 1 174 ? 4.476 -8.899 20.652 1.00 97.19 174 GLU A N 1
ATOM 1386 C CA . GLU A 1 174 ? 4.700 -9.121 22.088 1.00 97.19 174 GLU A CA 1
ATOM 1387 C C . GLU A 1 174 ? 4.684 -7.815 22.894 1.00 97.19 174 GLU A C 1
ATOM 1389 O O . GLU A 1 174 ? 4.160 -7.772 24.007 1.00 97.19 174 GLU A O 1
ATOM 1394 N N . ASN A 1 175 ? 5.211 -6.738 22.308 1.00 95.31 175 ASN A N 1
ATOM 1395 C CA . ASN A 1 175 ? 5.339 -5.431 22.953 1.00 95.31 175 ASN A CA 1
ATOM 1396 C C . ASN A 1 175 ? 4.238 -4.434 22.547 1.00 95.31 175 ASN A C 1
ATOM 1398 O O . ASN A 1 175 ? 4.323 -3.253 22.885 1.00 95.31 175 ASN A O 1
ATOM 1402 N N . LEU A 1 176 ? 3.209 -4.881 21.818 1.00 96.19 176 LEU A N 1
ATOM 1403 C CA . LEU A 1 176 ? 2.190 -3.999 21.257 1.00 96.19 176 LEU A CA 1
ATOM 1404 C C . LEU A 1 176 ? 1.267 -3.426 22.347 1.00 96.19 176 LEU A C 1
ATOM 1406 O O . LEU A 1 176 ? 0.556 -4.148 23.054 1.00 96.19 176 LEU A O 1
ATOM 1410 N N . ASP A 1 177 ? 1.208 -2.102 22.421 1.00 93.69 177 ASP A N 1
ATOM 1411 C CA . ASP A 1 177 ? 0.319 -1.336 23.303 1.00 93.69 177 ASP A CA 1
ATOM 1412 C C . ASP A 1 177 ? -1.110 -1.173 22.747 1.00 93.69 177 ASP A C 1
ATOM 1414 O O . ASP A 1 177 ? -2.039 -0.845 23.483 1.00 93.69 177 ASP A O 1
ATOM 1418 N N . ALA A 1 178 ? -1.296 -1.470 21.463 1.00 96.56 178 ALA A N 1
ATOM 1419 C CA . ALA A 1 178 ? -2.565 -1.518 20.747 1.00 96.56 178 ALA A CA 1
ATOM 1420 C C . ALA A 1 178 ? -3.157 -2.942 20.690 1.00 96.56 178 ALA A C 1
ATOM 1422 O O . ALA A 1 178 ? -2.536 -3.918 21.115 1.00 96.56 178 ALA A O 1
ATOM 1423 N N . SER A 1 179 ? -4.382 -3.075 20.180 1.00 96.31 179 SER A N 1
ATOM 1424 C CA . SER A 1 179 ? -5.040 -4.374 19.960 1.00 96.31 179 SER A CA 1
ATOM 1425 C C . SER A 1 179 ? -4.659 -5.023 18.628 1.00 96.31 179 SER A C 1
ATOM 1427 O O . SER A 1 179 ? -4.481 -6.241 18.561 1.00 96.31 179 SER A O 1
ATOM 1429 N N . ILE A 1 180 ? -4.493 -4.197 17.590 1.00 98.56 180 ILE A N 1
ATOM 1430 C CA . ILE A 1 180 ? -4.135 -4.615 16.236 1.00 98.56 180 ILE A CA 1
ATOM 1431 C C . ILE A 1 180 ? -2.980 -3.747 15.733 1.00 98.56 180 ILE A C 1
ATOM 1433 O O . ILE A 1 180 ? -3.014 -2.525 15.885 1.00 98.56 180 ILE A O 1
ATOM 1437 N N . LEU A 1 181 ? -1.980 -4.385 15.127 1.00 98.75 181 LEU A N 1
ATOM 1438 C CA . LEU A 1 181 ? -0.962 -3.768 14.285 1.00 98.75 181 LEU A CA 1
ATOM 1439 C C . LEU A 1 181 ? -1.412 -3.847 12.823 1.00 98.75 181 LEU A C 1
ATOM 1441 O O . LEU A 1 181 ? -1.530 -4.937 12.268 1.00 98.75 181 LEU A O 1
ATOM 1445 N N . LEU A 1 182 ? -1.663 -2.695 12.214 1.00 98.81 182 LEU A N 1
ATOM 1446 C CA . LEU A 1 182 ? -1.973 -2.537 10.799 1.00 98.81 182 LEU A CA 1
ATOM 1447 C C . LEU A 1 182 ? -0.678 -2.235 10.040 1.00 98.81 182 LEU A C 1
ATOM 1449 O O . LEU A 1 182 ? 0.011 -1.269 10.375 1.00 98.81 182 LEU A O 1
ATOM 1453 N N . GLY A 1 183 ? -0.364 -3.062 9.044 1.00 97.44 183 GLY A N 1
ATOM 1454 C CA . GLY A 1 183 ? 0.784 -2.884 8.150 1.00 97.44 183 GLY A CA 1
ATOM 1455 C C . GLY A 1 183 ? 0.420 -3.093 6.682 1.00 97.44 183 GLY A C 1
ATOM 1456 O O . GLY A 1 183 ? -0.641 -3.623 6.379 1.00 97.44 183 GLY A O 1
ATOM 1457 N N . GLY A 1 184 ? 1.310 -2.693 5.785 1.00 96.94 184 GLY A N 1
ATOM 1458 C CA . GLY A 1 184 ? 1.224 -2.813 4.329 1.00 96.94 184 GLY A CA 1
ATOM 1459 C C . GLY A 1 184 ? 2.502 -3.428 3.762 1.00 96.94 184 GLY A C 1
ATOM 1460 O O . GLY A 1 184 ? 2.987 -4.432 4.297 1.00 96.94 184 GLY A O 1
ATOM 1461 N N . HIS A 1 185 ? 3.069 -2.830 2.710 1.00 97.44 185 HIS A N 1
ATOM 1462 C CA . HIS A 1 185 ? 4.432 -3.044 2.196 1.00 97.44 185 HIS A CA 1
ATOM 1463 C C . HIS A 1 185 ? 4.714 -4.403 1.526 1.00 97.44 185 HIS A C 1
ATOM 1465 O O . HIS A 1 185 ? 5.433 -4.492 0.533 1.00 97.44 185 HIS A O 1
ATOM 1471 N N . SER A 1 186 ? 4.173 -5.506 2.047 1.00 95.81 186 SER A N 1
ATOM 1472 C CA . SER A 1 186 ? 4.352 -6.845 1.469 1.00 95.81 186 SER A CA 1
ATOM 1473 C C . SER A 1 186 ? 3.389 -7.135 0.316 1.00 95.81 186 SER A C 1
ATOM 1475 O O . SER A 1 186 ? 3.614 -8.098 -0.417 1.00 95.81 186 SER A O 1
ATOM 1477 N N . HIS A 1 187 ? 2.320 -6.335 0.194 1.00 97.62 187 HIS A N 1
ATOM 1478 C CA . HIS A 1 187 ? 1.216 -6.451 -0.767 1.00 97.62 187 HIS A CA 1
ATOM 1479 C C . HIS A 1 187 ? 0.397 -7.748 -0.657 1.00 97.62 187 HIS A C 1
ATOM 1481 O O . HIS A 1 187 ? -0.440 -8.039 -1.516 1.00 97.62 187 HIS A O 1
ATOM 1487 N N . LYS A 1 188 ? 0.630 -8.538 0.395 1.00 96.00 188 LYS A N 1
ATOM 1488 C CA . LYS A 1 188 ? -0.072 -9.793 0.656 1.00 96.00 188 LYS A CA 1
ATOM 1489 C C . LYS A 1 188 ? -1.108 -9.578 1.740 1.00 96.00 188 LYS A C 1
ATOM 1491 O O . LYS A 1 188 ? -0.771 -9.136 2.835 1.00 96.00 188 LYS A O 1
ATOM 1496 N N . GLN A 1 189 ? -2.353 -9.930 1.443 1.00 97.62 189 GLN A N 1
ATOM 1497 C CA . GLN A 1 189 ? -3.419 -9.903 2.434 1.00 97.62 189 GLN A CA 1
ATOM 1498 C C . GLN A 1 189 ? -3.180 -11.018 3.459 1.00 97.62 189 GLN A C 1
ATOM 1500 O O . GLN A 1 189 ? -3.201 -12.203 3.128 1.00 97.62 189 GLN A O 1
ATOM 1505 N N . GLU A 1 190 ? -2.891 -10.634 4.700 1.00 96.31 190 GLU A N 1
ATOM 1506 C CA . GLU A 1 190 ? -2.434 -11.548 5.748 1.00 96.31 190 GLU A CA 1
ATOM 1507 C C . GLU A 1 190 ? -3.001 -11.148 7.112 1.00 96.31 190 GLU A C 1
ATOM 1509 O O . GLU A 1 190 ? -3.027 -9.974 7.476 1.00 96.31 190 GLU A O 1
ATOM 1514 N N . GLN A 1 191 ? -3.375 -12.147 7.911 1.00 97.06 191 GLN A N 1
ATOM 1515 C CA . GLN A 1 191 ? -3.727 -11.978 9.318 1.00 97.06 191 GLN A CA 1
ATOM 1516 C C . GLN A 1 191 ? -2.908 -12.953 10.162 1.00 97.06 191 GLN A C 1
ATOM 1518 O O . GLN A 1 191 ? -2.811 -14.139 9.838 1.00 97.06 191 GLN A O 1
ATOM 1523 N N . LYS A 1 192 ? -2.301 -12.458 11.243 1.00 96.94 192 LYS A N 1
ATOM 1524 C CA . LYS A 1 192 ? -1.510 -13.267 12.183 1.00 96.94 192 LYS A CA 1
ATOM 1525 C C . LYS A 1 192 ? -1.859 -12.890 13.614 1.00 96.94 192 LYS A C 1
ATOM 1527 O O . LYS A 1 192 ? -2.026 -11.714 13.917 1.00 96.94 192 LYS A O 1
ATOM 1532 N N . GLU A 1 193 ? -1.915 -13.878 14.497 1.00 97.00 193 GLU A N 1
ATOM 1533 C CA . GLU A 1 193 ? -2.149 -13.667 15.924 1.00 97.00 193 GLU A CA 1
ATOM 1534 C C . GLU A 1 193 ? -0.954 -14.153 16.740 1.00 97.00 193 GLU A C 1
ATOM 1536 O O . GLU A 1 193 ? -0.435 -15.250 16.521 1.00 97.00 193 GLU A O 1
ATOM 1541 N N . TYR A 1 194 ? -0.517 -13.334 17.693 1.00 97.00 194 TYR A N 1
ATOM 1542 C CA . TYR A 1 194 ? 0.548 -13.679 18.629 1.00 97.00 194 TYR A CA 1
ATOM 1543 C C . TYR A 1 194 ? 0.396 -12.871 19.917 1.00 97.00 194 TYR A C 1
ATOM 1545 O O . TYR A 1 194 ? 0.003 -11.710 19.874 1.00 97.00 194 TYR A O 1
ATOM 1553 N N . ALA A 1 195 ? 0.678 -13.484 21.071 1.00 94.44 195 ALA A N 1
ATOM 1554 C CA . ALA A 1 195 ? 0.573 -12.842 22.389 1.00 94.44 195 ALA A CA 1
ATOM 1555 C C . ALA A 1 195 ? -0.784 -12.140 22.664 1.00 94.44 195 ALA A C 1
ATOM 1557 O O . ALA A 1 195 ? -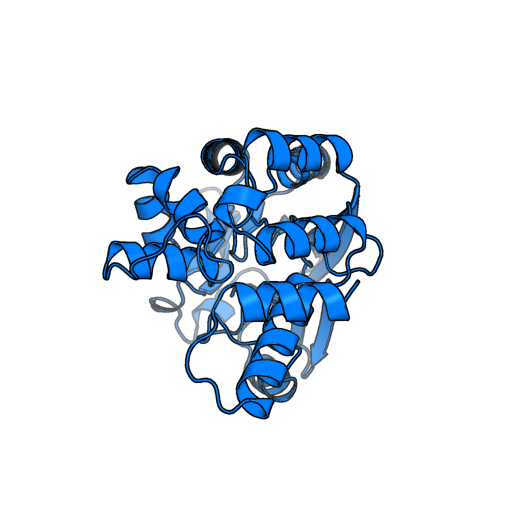0.851 -11.144 23.382 1.00 94.44 195 ALA A O 1
ATOM 1558 N N . GLY A 1 196 ? -1.884 -12.653 22.092 1.00 94.00 196 GLY A N 1
ATOM 1559 C CA . GLY A 1 196 ? -3.220 -12.050 22.218 1.00 94.00 196 GLY A CA 1
ATOM 1560 C C . GLY A 1 196 ? -3.408 -10.748 21.428 1.00 94.00 196 GLY A C 1
ATOM 1561 O O . GLY A 1 196 ? -4.348 -10.001 21.698 1.00 94.00 196 GLY A O 1
ATOM 1562 N N . LYS A 1 197 ? -2.513 -10.461 20.479 1.00 97.25 197 LYS A N 1
ATOM 1563 C CA . LYS A 1 197 ? -2.540 -9.316 19.564 1.00 97.25 197 LYS A CA 1
ATOM 1564 C C . LYS A 1 197 ? -2.698 -9.796 18.130 1.00 97.25 197 LYS A C 1
ATOM 1566 O O . LYS A 1 197 ? -2.288 -10.910 17.801 1.00 97.25 197 LYS A O 1
ATOM 1571 N N . THR A 1 198 ? -3.249 -8.937 17.281 1.00 98.31 198 THR A N 1
ATOM 1572 C CA . THR A 1 198 ? -3.425 -9.230 15.852 1.00 98.31 198 THR A CA 1
ATOM 1573 C C . THR A 1 198 ? -2.509 -8.355 15.008 1.00 98.31 198 THR A C 1
ATOM 1575 O O . THR A 1 198 ? -2.393 -7.159 15.250 1.00 98.31 198 THR A O 1
ATOM 1578 N N . TYR A 1 199 ? -1.890 -8.937 13.993 1.00 98.50 199 TYR A N 1
ATOM 1579 C CA . TYR A 1 199 ? -1.361 -8.225 12.839 1.00 98.50 199 TYR A CA 1
ATOM 1580 C C . TYR A 1 199 ? -2.323 -8.392 11.671 1.00 98.50 199 TYR A C 1
ATOM 1582 O O . TYR A 1 199 ? -2.746 -9.516 11.388 1.00 98.50 199 TYR A O 1
ATOM 1590 N N . LEU A 1 200 ? -2.636 -7.289 11.001 1.00 98.75 200 LEU A N 1
ATOM 1591 C CA . LEU A 1 200 ? -3.412 -7.274 9.771 1.00 98.75 200 LEU A CA 1
ATOM 1592 C C . LEU A 1 200 ? -2.639 -6.521 8.691 1.00 98.75 200 LEU A C 1
ATOM 1594 O O . LEU A 1 200 ? -2.331 -5.338 8.839 1.00 98.75 200 LEU A O 1
ATOM 1598 N N . ASN A 1 201 ? -2.405 -7.215 7.586 1.00 98.62 201 ASN A N 1
ATOM 1599 C CA . ASN A 1 201 ? -2.085 -6.624 6.303 1.00 98.62 201 ASN A CA 1
ATOM 1600 C C . ASN A 1 201 ? -3.331 -6.688 5.415 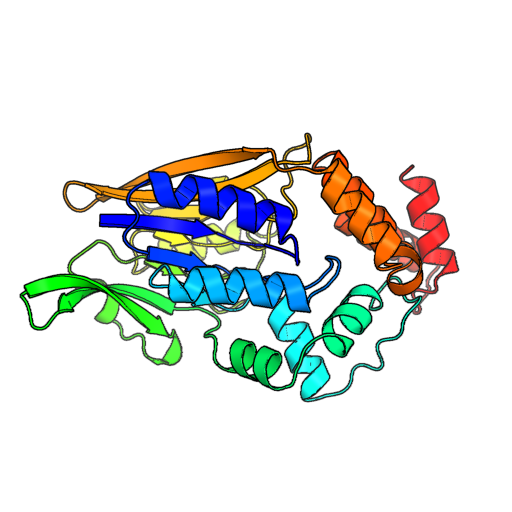1.00 98.62 201 ASN A C 1
ATOM 1602 O O . ASN A 1 201 ? -3.789 -7.799 5.128 1.00 98.62 201 ASN A O 1
ATOM 1606 N N . PRO A 1 202 ? -3.905 -5.552 4.976 1.00 98.62 202 PRO A N 1
ATOM 1607 C CA . PRO A 1 202 ? -5.104 -5.570 4.147 1.00 98.62 202 PRO A CA 1
ATOM 1608 C C . PRO A 1 202 ? -4.825 -6.091 2.726 1.00 98.62 202 PRO A C 1
ATOM 1610 O O . PRO A 1 202 ? -5.774 -6.307 1.974 1.00 98.62 202 PRO A O 1
ATOM 1613 N N . GLY A 1 203 ? -3.555 -6.329 2.376 1.00 98.31 203 GLY A N 1
ATOM 1614 C CA . GLY A 1 203 ? -3.091 -6.564 1.017 1.00 98.31 203 GLY A CA 1
ATOM 1615 C C . GLY A 1 203 ? -2.804 -5.248 0.306 1.00 98.31 203 GLY A C 1
ATOM 1616 O O . GLY A 1 203 ? -2.786 -4.185 0.923 1.00 98.31 203 GLY A O 1
ATOM 1617 N N . SER A 1 204 ? -2.578 -5.329 -1.003 1.00 98.62 204 SER A N 1
ATOM 1618 C CA . SER A 1 204 ? -2.383 -4.146 -1.836 1.00 98.62 204 SER A CA 1
ATOM 1619 C C . SER A 1 204 ? -3.631 -3.824 -2.646 1.00 98.62 204 SER A C 1
ATOM 1621 O O . SER A 1 204 ? -4.182 -4.676 -3.348 1.00 98.62 204 SER A O 1
ATOM 1623 N N . LEU A 1 205 ? -4.051 -2.563 -2.578 1.00 98.44 205 LEU A N 1
ATOM 1624 C CA . LEU A 1 205 ? -5.173 -2.061 -3.356 1.00 98.44 205 LEU A CA 1
ATOM 1625 C C . LEU A 1 205 ? -4.808 -1.984 -4.842 1.00 98.44 205 LEU A C 1
ATOM 1627 O O . LEU A 1 205 ? -5.624 -2.325 -5.695 1.00 98.44 205 LEU A O 1
ATOM 1631 N N . GLY A 1 206 ? -3.594 -1.530 -5.160 1.00 97.69 206 GLY A N 1
ATOM 1632 C CA . GLY A 1 206 ? -3.184 -1.261 -6.536 1.00 97.69 206 GLY A CA 1
ATOM 1633 C C . GLY A 1 206 ? -2.331 -2.332 -7.201 1.00 97.69 206 GLY A C 1
ATOM 1634 O O . GLY A 1 206 ? -2.258 -2.350 -8.428 1.00 97.69 206 GLY A O 1
ATOM 1635 N N . LEU A 1 207 ? -1.694 -3.205 -6.419 1.00 97.31 207 LEU A N 1
ATOM 1636 C CA . LEU A 1 207 ? -0.707 -4.191 -6.858 1.00 97.31 207 LEU A CA 1
ATOM 1637 C C . LEU A 1 207 ? -0.750 -5.459 -5.981 1.00 97.31 207 LEU A C 1
ATOM 1639 O O . LEU A 1 207 ? 0.256 -5.858 -5.388 1.00 97.31 207 LEU A O 1
ATOM 1643 N N . ALA A 1 208 ? -1.931 -6.074 -5.878 1.00 97.88 208 ALA A N 1
ATOM 1644 C CA . ALA A 1 208 ? -2.143 -7.291 -5.097 1.00 97.88 208 ALA A CA 1
ATOM 1645 C C . ALA A 1 208 ? -1.231 -8.448 -5.540 1.00 97.88 208 ALA A C 1
ATOM 1647 O O . ALA A 1 208 ? -1.036 -8.684 -6.735 1.00 97.88 208 ALA A O 1
ATOM 1648 N N . LEU A 1 209 ? -0.693 -9.183 -4.560 1.00 97.31 209 LEU A N 1
ATOM 1649 C CA . LEU A 1 209 ? 0.133 -10.369 -4.787 1.00 97.31 209 LEU A CA 1
ATOM 1650 C C . LEU A 1 209 ? -0.609 -11.648 -4.383 1.00 97.31 209 LEU A C 1
ATOM 1652 O O . LEU A 1 209 ? -0.409 -12.168 -3.283 1.00 97.31 209 LEU A O 1
ATOM 1656 N N . ASP A 1 210 ? -1.483 -12.123 -5.269 1.00 96.62 210 ASP A N 1
ATOM 1657 C CA . ASP A 1 210 ? -2.473 -13.176 -5.003 1.00 96.62 210 ASP A CA 1
ATOM 1658 C C . ASP A 1 210 ? -2.462 -14.340 -6.006 1.00 96.62 210 ASP A C 1
ATOM 1660 O O . ASP A 1 210 ? -3.370 -15.167 -5.992 1.00 96.62 210 ASP A O 1
ATOM 1664 N N . ASP A 1 211 ? -1.448 -14.403 -6.874 1.00 96.88 211 ASP A N 1
ATOM 1665 C CA . ASP A 1 211 ? -1.339 -15.373 -7.976 1.00 96.88 211 ASP A CA 1
ATOM 1666 C C . ASP A 1 211 ? -2.513 -15.329 -8.988 1.00 96.88 211 ASP A C 1
ATOM 1668 O O . ASP A 1 211 ? -2.689 -16.258 -9.785 1.00 96.88 211 ASP A O 1
ATOM 1672 N N . VAL A 1 212 ? -3.307 -14.248 -8.986 1.00 96.44 212 VAL A N 1
ATOM 1673 C CA . VAL A 1 212 ? -4.421 -14.022 -9.921 1.00 96.44 212 VAL A CA 1
ATOM 1674 C C . VAL A 1 212 ? -4.254 -12.711 -10.695 1.00 96.44 212 VAL A C 1
ATOM 1676 O O . VAL A 1 212 ? -4.353 -12.720 -11.921 1.00 96.44 212 VAL A O 1
ATOM 1679 N N . GLY A 1 213 ? -3.958 -11.600 -10.015 1.00 95.25 213 GLY A N 1
ATOM 1680 C CA . GLY A 1 213 ? -3.896 -10.258 -10.604 1.00 95.25 213 GLY A CA 1
ATOM 1681 C C . GLY A 1 213 ? -5.274 -9.621 -10.825 1.00 95.25 213 GLY A C 1
ATOM 1682 O O . GLY A 1 213 ? -6.308 -10.275 -10.709 1.00 95.25 213 GLY A O 1
ATOM 1683 N N . GLY A 1 214 ? -5.302 -8.319 -11.123 1.00 97.25 214 GLY A N 1
ATOM 1684 C CA . GLY A 1 214 ? -6.534 -7.578 -11.444 1.00 97.25 214 GLY A CA 1
ATOM 1685 C C . GLY A 1 214 ? -7.532 -7.371 -10.295 1.00 97.25 214 GLY A C 1
ATOM 1686 O O . GLY A 1 214 ? -8.658 -6.945 -10.549 1.00 97.25 214 GLY A O 1
ATOM 1687 N N . HIS A 1 215 ? -7.136 -7.652 -9.051 1.00 97.88 215 HIS A N 1
ATOM 1688 C CA . HIS A 1 215 ? -7.960 -7.440 -7.862 1.00 97.88 215 HIS A CA 1
ATOM 1689 C C . HIS A 1 215 ? -7.374 -6.351 -6.966 1.00 97.88 215 HIS A C 1
ATOM 1691 O O . HIS A 1 215 ? -6.159 -6.242 -6.807 1.00 97.88 215 HIS A O 1
ATOM 1697 N N . ALA A 1 216 ? -8.259 -5.567 -6.362 1.00 98.69 216 ALA A N 1
ATOM 1698 C CA . ALA A 1 216 ? -7.949 -4.643 -5.287 1.00 98.69 216 ALA A CA 1
ATOM 1699 C C . ALA A 1 216 ? -8.193 -5.333 -3.944 1.00 98.69 216 ALA A C 1
ATOM 1701 O O . ALA A 1 216 ? -9.298 -5.826 -3.694 1.00 98.69 216 ALA A O 1
ATOM 1702 N N . HIS A 1 217 ? -7.170 -5.378 -3.090 1.00 98.81 217 HIS A N 1
ATOM 1703 C CA . HIS A 1 217 ? -7.265 -5.952 -1.748 1.00 98.81 217 HIS A CA 1
ATOM 1704 C C . HIS A 1 217 ? -7.382 -4.840 -0.706 1.00 98.81 217 HIS A C 1
ATOM 1706 O O . HIS A 1 217 ? -6.661 -3.844 -0.755 1.00 98.81 217 HIS A O 1
ATOM 1712 N N . PHE A 1 218 ? -8.308 -5.003 0.233 1.00 98.88 218 PHE A N 1
ATOM 1713 C CA . PHE A 1 218 ? -8.491 -4.100 1.368 1.00 98.88 218 PHE A CA 1
ATOM 1714 C C . PHE A 1 218 ? -9.205 -4.830 2.511 1.00 98.88 218 PHE A C 1
ATOM 1716 O O . PHE A 1 218 ? -9.650 -5.968 2.353 1.00 98.88 218 PHE A O 1
ATOM 1723 N N . ALA A 1 219 ? -9.348 -4.185 3.666 1.00 98.88 219 ALA A N 1
ATOM 1724 C CA . ALA A 1 219 ? -10.121 -4.728 4.778 1.00 98.88 219 ALA A CA 1
ATOM 1725 C C . ALA A 1 219 ? -11.118 -3.709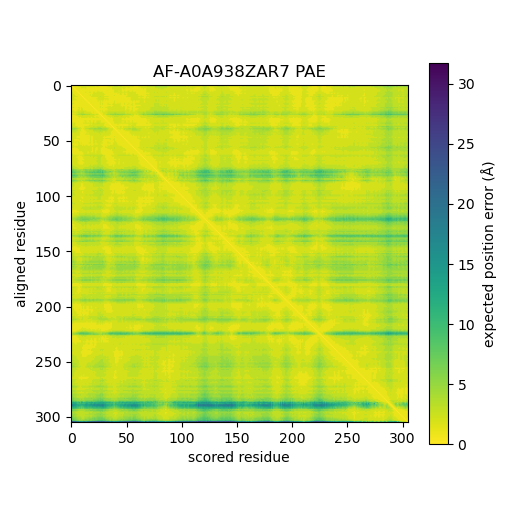 5.332 1.00 98.88 219 ALA A C 1
ATOM 1727 O O . ALA A 1 219 ? -10.990 -2.503 5.124 1.00 98.88 219 ALA A O 1
ATOM 1728 N N . ILE A 1 220 ? -12.109 -4.193 6.072 1.00 98.88 220 ILE A N 1
ATOM 1729 C CA . ILE A 1 220 ? -12.988 -3.376 6.899 1.00 98.88 220 ILE A CA 1
ATOM 1730 C C . ILE A 1 220 ? -12.923 -3.897 8.332 1.00 98.88 220 ILE A C 1
ATOM 1732 O O . ILE A 1 220 ? -13.109 -5.084 8.594 1.00 98.88 220 ILE A O 1
ATOM 1736 N N . LEU A 1 221 ? -12.697 -2.977 9.264 1.00 98.81 221 LEU A N 1
ATOM 1737 C CA . LEU A 1 221 ? -12.756 -3.202 10.699 1.00 98.81 221 LEU A CA 1
ATOM 1738 C C . LEU A 1 221 ? -14.104 -2.732 11.240 1.00 98.81 221 LEU A C 1
ATOM 1740 O O . LEU A 1 221 ? -14.433 -1.551 11.127 1.00 98.81 221 LEU A O 1
ATOM 1744 N N . THR A 1 222 ? -14.864 -3.618 11.877 1.00 98.62 222 THR A N 1
ATOM 1745 C CA . THR A 1 222 ? -16.126 -3.268 12.547 1.00 98.62 222 THR A CA 1
ATOM 1746 C C . THR A 1 222 ? -15.972 -3.415 14.056 1.00 98.62 222 THR A C 1
ATOM 1748 O O . THR A 1 222 ? -15.659 -4.491 14.555 1.00 98.62 222 THR A O 1
ATOM 1751 N N . LEU A 1 223 ? -16.176 -2.329 14.801 1.00 97.75 223 LEU A N 1
ATOM 1752 C CA . LEU A 1 223 ? -16.145 -2.338 16.261 1.00 97.75 223 LEU A CA 1
ATOM 1753 C C . LEU A 1 223 ? -17.475 -2.860 16.810 1.00 97.75 223 LEU A C 1
ATOM 1755 O O . LEU A 1 223 ? -18.491 -2.160 16.742 1.00 97.75 223 LEU A O 1
ATOM 1759 N N . GLU A 1 224 ? -17.436 -4.040 17.421 1.00 95.06 224 GLU A N 1
ATOM 1760 C CA . GLU A 1 224 ? -18.565 -4.695 18.081 1.00 95.06 224 GLU A CA 1
ATOM 1761 C C . GLU A 1 224 ? -18.160 -5.127 19.489 1.00 95.06 224 GLU A C 1
ATOM 1763 O O . GLU A 1 224 ? -17.124 -5.762 19.670 1.00 95.06 224 GLU A O 1
ATOM 1768 N N . ASN A 1 225 ? -18.962 -4.786 20.504 1.00 90.62 225 ASN A N 1
ATOM 1769 C CA . ASN A 1 225 ? -18.729 -5.183 21.902 1.00 90.62 225 ASN A CA 1
ATOM 1770 C C . ASN A 1 225 ? -17.285 -4.935 22.395 1.00 90.62 225 ASN A C 1
ATOM 1772 O O . ASN A 1 225 ? -16.707 -5.769 23.087 1.00 90.62 225 ASN A O 1
ATOM 1776 N N . SER A 1 226 ? -16.702 -3.789 22.022 1.00 89.69 226 SER A N 1
ATOM 1777 C CA . SER A 1 226 ? -15.310 -3.424 22.337 1.00 89.69 226 SER A CA 1
ATOM 1778 C C . SER A 1 226 ? -14.255 -4.364 21.739 1.00 89.69 226 SER A C 1
ATOM 1780 O O . SER A 1 226 ? -13.171 -4.509 22.296 1.00 89.69 226 SER A O 1
ATOM 1782 N N . THR A 1 227 ? -14.548 -4.978 20.594 1.00 95.31 227 THR A N 1
ATOM 1783 C CA . THR A 1 227 ? -13.617 -5.793 19.801 1.00 95.31 227 THR A CA 1
ATOM 1784 C C . THR A 1 227 ? -13.737 -5.456 18.321 1.00 95.31 227 THR A C 1
ATOM 1786 O O . THR A 1 227 ? -14.828 -5.171 17.831 1.00 95.31 227 THR A O 1
ATOM 1789 N N . TRP A 1 228 ? -12.616 -5.480 17.606 1.00 97.94 228 TRP A N 1
ATOM 1790 C CA . TRP A 1 228 ? -12.596 -5.264 16.163 1.00 97.94 228 TRP A CA 1
ATOM 1791 C C . TRP A 1 228 ? -12.808 -6.586 15.433 1.00 97.94 228 TRP A C 1
ATOM 1793 O O . TRP A 1 228 ? -12.003 -7.504 15.565 1.00 97.94 228 TRP A O 1
ATOM 1803 N N . GLN A 1 229 ? -13.883 -6.663 14.658 1.00 98.19 229 GLN A N 1
ATOM 1804 C CA . GLN A 1 229 ? -14.103 -7.717 13.676 1.00 98.19 229 GLN A CA 1
ATOM 1805 C C . GLN A 1 229 ? -13.432 -7.311 12.367 1.00 98.19 229 GLN A C 1
ATOM 1807 O O . GLN A 1 229 ? -13.598 -6.173 11.925 1.00 98.19 229 GLN A O 1
ATOM 1812 N N . ILE A 1 230 ? -12.672 -8.226 11.772 1.00 98.62 230 ILE A N 1
ATOM 1813 C CA . ILE A 1 230 ? -11.908 -7.994 10.544 1.00 98.62 230 ILE A CA 1
ATOM 1814 C C . ILE A 1 230 ? -12.601 -8.728 9.401 1.00 98.62 230 ILE A C 1
ATOM 1816 O O . ILE A 1 230 ? -12.813 -9.936 9.484 1.00 98.62 230 ILE A O 1
ATOM 1820 N N . GLU A 1 231 ? -12.910 -8.013 8.326 1.00 98.62 231 GLU A N 1
ATOM 1821 C CA . GLU A 1 231 ? -13.378 -8.601 7.073 1.00 98.62 231 GLU A CA 1
ATOM 1822 C C . GLU A 1 231 ? -12.458 -8.161 5.932 1.00 98.62 231 GLU A C 1
ATOM 1824 O O . GLU A 1 231 ? -12.269 -6.967 5.700 1.00 98.62 231 GLU A O 1
ATOM 1829 N N . CYS A 1 232 ? -11.860 -9.132 5.244 1.00 98.69 232 CYS A N 1
ATOM 1830 C CA . CYS A 1 232 ? -10.964 -8.901 4.117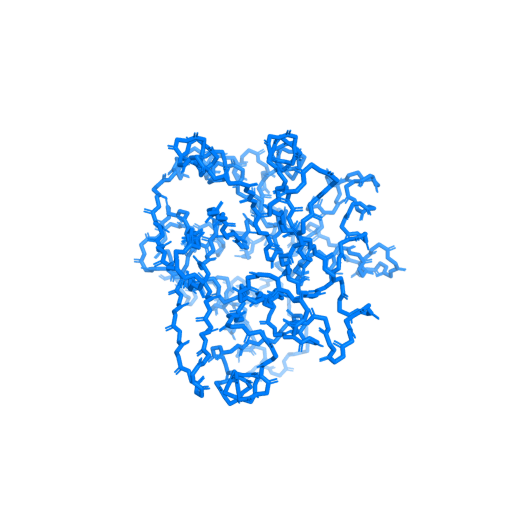 1.00 98.69 232 CYS A CA 1
ATOM 1831 C C . CYS A 1 232 ? -11.729 -9.009 2.798 1.00 98.69 232 CYS A C 1
ATOM 1833 O O . CYS A 1 232 ? -12.506 -9.942 2.592 1.00 98.69 232 CYS A O 1
ATOM 1835 N N . PHE A 1 233 ? -11.470 -8.072 1.894 1.00 98.69 233 PHE A N 1
ATOM 1836 C CA . PHE A 1 233 ? -12.121 -7.977 0.597 1.00 98.69 233 PHE A CA 1
ATOM 1837 C C . PHE A 1 233 ? -11.099 -8.050 -0.529 1.00 98.69 233 PHE A C 1
ATOM 1839 O O . PHE A 1 233 ? -9.968 -7.575 -0.407 1.00 98.69 233 PHE A O 1
ATOM 1846 N N . GLN A 1 234 ? -11.547 -8.641 -1.632 1.00 98.44 234 GLN A N 1
ATOM 1847 C CA . GLN A 1 234 ? -10.841 -8.718 -2.902 1.00 98.44 234 GLN A CA 1
ATOM 1848 C C . GLN A 1 234 ? -11.882 -8.451 -3.984 1.00 98.44 234 GLN A C 1
ATOM 1850 O O . GLN A 1 234 ? -12.822 -9.235 -4.139 1.00 98.44 234 GLN A O 1
ATOM 1855 N N . ILE A 1 235 ? -11.774 -7.319 -4.677 1.00 98.44 235 ILE A N 1
ATOM 1856 C CA . ILE A 1 235 ? -12.734 -6.948 -5.726 1.00 98.44 235 ILE A CA 1
ATOM 1857 C C . ILE A 1 235 ? -12.005 -6.711 -7.047 1.00 98.44 235 ILE A C 1
ATOM 1859 O O . ILE A 1 235 ? -10.911 -6.147 -7.034 1.00 98.44 235 ILE A O 1
ATOM 1863 N N . PRO A 1 236 ? -12.564 -7.150 -8.185 1.00 98.31 236 PRO A N 1
ATOM 1864 C CA . PRO A 1 236 ? -11.960 -6.879 -9.479 1.00 98.31 236 PRO A CA 1
ATOM 1865 C C . PRO A 1 236 ? -12.105 -5.396 -9.829 1.00 98.31 236 PRO A C 1
ATOM 1867 O O . PRO A 1 236 ? -13.080 -4.760 -9.439 1.00 98.31 236 PRO A O 1
ATOM 1870 N N . TYR A 1 237 ? -11.174 -4.875 -10.620 1.00 98.50 237 TYR A N 1
ATOM 1871 C CA . TYR A 1 237 ? -11.302 -3.588 -11.310 1.00 98.50 237 TYR A CA 1
ATOM 1872 C C . TYR A 1 237 ? -11.047 -3.780 -12.811 1.00 98.50 237 TYR A C 1
ATOM 1874 O O . TYR A 1 237 ? -10.603 -4.848 -13.241 1.00 98.50 237 TYR A O 1
ATOM 1882 N N . ASP A 1 238 ? -11.327 -2.762 -13.630 1.00 98.50 238 ASP A N 1
ATOM 1883 C CA . ASP A 1 238 ? -11.049 -2.806 -15.073 1.00 98.50 238 ASP A CA 1
ATOM 1884 C C . ASP A 1 238 ? -9.533 -2.782 -15.352 1.00 98.50 238 ASP A C 1
ATOM 1886 O O . ASP A 1 238 ? -8.917 -1.737 -15.575 1.00 98.50 238 ASP A O 1
ATOM 1890 N N . LEU A 1 239 ? -8.921 -3.967 -15.292 1.00 98.38 239 LEU A N 1
ATOM 1891 C CA . LEU A 1 239 ? -7.494 -4.168 -15.513 1.00 98.38 239 LEU A CA 1
ATOM 1892 C C . LEU A 1 239 ? -7.092 -3.848 -16.956 1.00 98.38 239 LEU A C 1
ATOM 1894 O O . LEU A 1 239 ? -6.037 -3.257 -17.173 1.00 98.38 239 LEU A O 1
ATOM 1898 N N . GLU A 1 240 ? -7.907 -4.225 -17.944 1.00 98.25 240 GLU A N 1
ATOM 1899 C CA . GLU A 1 240 ? -7.604 -3.952 -19.354 1.00 98.25 240 GLU A CA 1
ATOM 1900 C C . GLU A 1 240 ? -7.584 -2.444 -19.622 1.00 98.25 240 GLU A C 1
ATOM 1902 O O . GLU A 1 240 ? -6.637 -1.938 -20.233 1.00 98.25 240 GLU A O 1
ATOM 1907 N N . GLY A 1 241 ? -8.576 -1.717 -19.101 1.00 98.44 241 GLY A N 1
ATOM 1908 C CA . GLY A 1 241 ? -8.615 -0.259 -19.141 1.00 98.44 241 GLY A CA 1
ATOM 1909 C C . GLY A 1 241 ? -7.407 0.369 -18.453 1.00 98.44 241 GLY A C 1
ATOM 1910 O O . GLY A 1 241 ? -6.755 1.237 -19.036 1.00 98.44 241 GLY A O 1
ATOM 1911 N N . TYR A 1 242 ? -7.036 -0.110 -17.262 1.00 98.31 242 TYR A N 1
ATOM 1912 C CA . TYR A 1 242 ? -5.868 0.403 -16.545 1.00 98.31 242 TYR A CA 1
ATOM 1913 C C . TYR A 1 242 ? -4.549 0.142 -17.292 1.00 98.31 242 TYR A C 1
ATOM 1915 O O . TYR A 1 242 ? -3.722 1.046 -17.415 1.00 98.31 242 TYR A O 1
ATOM 1923 N N . LEU A 1 243 ? -4.355 -1.046 -17.874 1.00 98.25 243 LEU A N 1
ATOM 1924 C CA . LEU A 1 243 ? -3.165 -1.359 -18.677 1.00 98.25 243 LEU A CA 1
ATOM 1925 C C . LEU A 1 243 ? -3.094 -0.530 -19.966 1.00 98.25 243 LEU A C 1
ATOM 1927 O O . LEU A 1 243 ? -2.000 -0.156 -20.383 1.00 98.25 243 LEU A O 1
ATOM 1931 N N . ALA A 1 244 ? -4.230 -0.166 -20.564 1.00 98.44 244 ALA A N 1
ATOM 1932 C CA . ALA A 1 244 ? -4.239 0.766 -21.692 1.00 98.44 244 ALA A CA 1
ATOM 1933 C C . ALA A 1 244 ? -3.740 2.170 -21.292 1.00 98.44 244 ALA A C 1
ATOM 1935 O O . ALA A 1 244 ? -3.164 2.886 -22.115 1.00 98.44 244 ALA A O 1
ATOM 1936 N N . GLU A 1 245 ? -3.910 2.575 -20.029 1.00 98.31 245 GLU A N 1
ATOM 1937 C CA . GLU A 1 245 ? -3.361 3.835 -19.512 1.00 98.31 245 GLU A CA 1
ATOM 1938 C C . GLU A 1 245 ? -1.841 3.779 -19.321 1.00 98.31 245 GLU A C 1
ATOM 1940 O O . GLU A 1 245 ? -1.190 4.807 -19.502 1.00 98.31 245 GLU A O 1
ATOM 1945 N N . PHE A 1 246 ? -1.255 2.605 -19.041 1.00 97.75 246 PHE A N 1
ATOM 1946 C CA . PHE A 1 246 ? 0.208 2.435 -19.044 1.00 97.75 246 PHE A CA 1
ATOM 1947 C C . PHE A 1 246 ? 0.797 2.763 -20.414 1.00 97.75 246 PHE A C 1
ATOM 1949 O O . PHE A 1 246 ? 1.817 3.449 -20.498 1.00 97.75 246 PHE A O 1
ATOM 1956 N N . ASP A 1 247 ? 0.140 2.293 -21.475 1.00 97.12 247 ASP A N 1
ATOM 1957 C CA . ASP A 1 247 ? 0.586 2.514 -22.849 1.00 97.12 247 ASP A CA 1
ATOM 1958 C C . ASP A 1 247 ? 0.425 3.988 -23.244 1.00 97.12 247 ASP A C 1
ATOM 1960 O O . ASP A 1 247 ? 1.339 4.580 -23.813 1.00 97.12 247 ASP A O 1
ATOM 1964 N N . ARG A 1 248 ? -0.699 4.622 -22.875 1.00 98.12 248 ARG A N 1
ATOM 1965 C CA . ARG A 1 248 ? -0.937 6.063 -23.113 1.00 98.12 248 ARG A CA 1
ATOM 1966 C C . ARG A 1 248 ? 0.045 6.965 -22.370 1.00 98.12 248 ARG A C 1
ATOM 1968 O O . ARG A 1 248 ? 0.346 8.052 -22.853 1.00 98.12 248 ARG A O 1
ATOM 1975 N N . ALA A 1 249 ? 0.490 6.543 -21.192 1.00 97.69 249 ALA A N 1
ATOM 1976 C CA . ALA A 1 249 ? 1.484 7.245 -20.388 1.00 97.69 249 ALA A CA 1
ATOM 1977 C C . ALA A 1 249 ? 2.933 6.907 -20.782 1.00 97.69 249 ALA A C 1
ATOM 1979 O O . ALA A 1 249 ? 3.853 7.445 -20.171 1.00 97.69 249 ALA A O 1
ATOM 1980 N N . GLU A 1 250 ? 3.136 6.015 -21.760 1.00 97.88 250 GLU A N 1
ATOM 1981 C CA . GLU A 1 250 ? 4.452 5.547 -22.215 1.00 97.88 250 GLU A CA 1
ATOM 1982 C C . GLU A 1 250 ? 5.327 5.016 -21.061 1.00 97.88 250 GLU A C 1
ATOM 1984 O O . GLU A 1 250 ? 6.553 5.166 -21.052 1.00 97.88 250 GLU A O 1
ATOM 1989 N N . LEU A 1 251 ? 4.713 4.372 -20.058 1.00 97.00 251 LEU A N 1
ATOM 1990 C CA . LEU A 1 251 ? 5.424 3.967 -18.840 1.00 97.00 251 LEU A CA 1
ATOM 1991 C C . LEU A 1 251 ? 6.560 2.980 -19.102 1.00 97.00 251 LEU A C 1
ATOM 1993 O O . LEU A 1 251 ? 7.555 3.007 -18.386 1.00 97.00 251 LEU A O 1
ATOM 1997 N N . GLU A 1 252 ? 6.465 2.145 -20.136 1.00 96.12 252 GLU A N 1
ATOM 1998 C CA . GLU A 1 252 ? 7.567 1.260 -20.532 1.00 96.12 252 GLU A CA 1
ATOM 1999 C C . GLU A 1 252 ? 8.783 2.031 -21.060 1.00 96.12 252 GLU A C 1
ATOM 2001 O O . GLU A 1 252 ? 9.917 1.618 -20.832 1.00 96.12 252 GLU A O 1
ATOM 2006 N N . THR A 1 253 ? 8.577 3.182 -21.703 1.00 96.69 253 THR A N 1
ATOM 2007 C CA . THR A 1 253 ? 9.668 4.074 -22.117 1.00 96.69 253 THR A CA 1
ATOM 2008 C C . THR A 1 253 ? 10.288 4.778 -20.914 1.00 96.69 253 THR A C 1
ATOM 2010 O O . THR A 1 253 ? 11.502 4.976 -20.869 1.00 96.69 253 THR A O 1
ATOM 2013 N N . HIS A 1 254 ? 9.480 5.121 -19.911 1.00 96.75 254 HIS A N 1
ATOM 2014 C CA . HIS A 1 254 ? 9.972 5.747 -18.688 1.00 96.75 254 HIS A CA 1
ATOM 2015 C C . HIS A 1 254 ? 10.691 4.764 -17.764 1.00 96.75 254 HIS A C 1
ATOM 2017 O O . HIS A 1 254 ? 11.798 5.063 -17.334 1.00 96.75 254 HIS A O 1
ATOM 2023 N N . GLY A 1 255 ? 10.091 3.616 -17.458 1.00 96.19 255 GLY A N 1
ATOM 2024 C CA . GLY A 1 255 ? 10.558 2.662 -16.449 1.00 96.19 255 GLY A CA 1
ATOM 2025 C C . GLY A 1 255 ? 11.191 1.380 -16.987 1.00 96.19 255 GLY A C 1
ATOM 2026 O O . GLY A 1 255 ? 11.479 0.488 -16.190 1.00 96.19 255 GLY A O 1
ATOM 2027 N N . SER A 1 256 ? 11.385 1.263 -18.306 1.00 96.75 256 SER A N 1
ATOM 2028 C CA . SER A 1 256 ? 12.100 0.156 -18.957 1.00 96.75 256 SER A CA 1
ATOM 2029 C C . SER A 1 256 ? 11.613 -1.224 -18.465 1.00 96.75 256 SER A C 1
ATOM 2031 O O . SER A 1 256 ? 10.412 -1.518 -18.494 1.00 96.75 256 SER A O 1
ATOM 2033 N N . VAL A 1 257 ? 12.518 -2.083 -17.994 1.00 97.25 257 VAL A N 1
ATOM 2034 C CA . VAL A 1 257 ? 12.231 -3.457 -17.561 1.00 97.25 257 VAL A CA 1
ATOM 2035 C C . VAL A 1 257 ? 11.307 -3.509 -16.343 1.00 97.25 257 VAL A C 1
ATOM 2037 O O . VAL A 1 257 ? 10.454 -4.401 -16.261 1.00 97.25 257 VAL A O 1
ATOM 2040 N N . LEU A 1 258 ? 11.429 -2.578 -15.390 1.00 96.06 258 LEU A N 1
ATOM 2041 C CA . LEU A 1 258 ? 10.569 -2.597 -14.202 1.00 96.06 258 LEU A CA 1
ATOM 2042 C C . LEU A 1 258 ? 9.132 -2.184 -14.513 1.00 96.06 258 LEU A C 1
ATOM 2044 O O . LEU A 1 258 ? 8.217 -2.761 -13.929 1.00 96.06 258 LEU A O 1
ATOM 2048 N N . ALA A 1 259 ? 8.909 -1.297 -15.484 1.00 97.12 259 ALA A N 1
ATOM 2049 C CA . ALA A 1 259 ? 7.560 -0.997 -15.970 1.00 97.12 259 ALA A CA 1
ATOM 2050 C C . ALA A 1 259 ? 6.881 -2.231 -16.586 1.00 97.12 259 ALA A C 1
ATOM 2052 O O . ALA A 1 259 ? 5.722 -2.526 -16.287 1.00 97.12 259 ALA A O 1
ATOM 2053 N N . ARG A 1 260 ? 7.614 -3.015 -17.387 1.00 97.06 260 ARG A N 1
ATOM 2054 C CA . ARG A 1 260 ? 7.101 -4.274 -17.957 1.00 97.06 260 ARG A CA 1
ATOM 2055 C C . ARG A 1 260 ? 6.864 -5.341 -16.891 1.00 97.06 260 ARG A C 1
ATOM 2057 O O . ARG A 1 260 ? 5.835 -6.017 -16.903 1.00 97.06 260 ARG A O 1
ATOM 2064 N N . SER A 1 261 ? 7.779 -5.449 -15.928 1.00 96.94 261 SER A N 1
ATOM 2065 C CA . SER A 1 261 ? 7.640 -6.347 -14.773 1.00 96.94 261 SER A CA 1
ATOM 2066 C C . SER A 1 261 ? 6.421 -5.985 -13.919 1.00 96.94 261 SER A C 1
ATOM 2068 O O . SER A 1 261 ? 5.718 -6.876 -13.441 1.00 96.94 261 SER A O 1
ATOM 2070 N N . LEU A 1 262 ? 6.128 -4.691 -13.769 1.00 96.25 262 LEU A N 1
ATOM 2071 C CA . LEU A 1 262 ? 4.946 -4.194 -13.073 1.00 96.25 262 LEU A CA 1
ATOM 2072 C C . LEU A 1 262 ? 3.656 -4.558 -13.817 1.00 96.25 262 LEU A C 1
ATOM 2074 O O . LEU A 1 262 ? 2.771 -5.152 -13.206 1.00 96.25 262 LEU A O 1
ATOM 2078 N N . LYS A 1 263 ? 3.575 -4.317 -15.136 1.00 96.62 263 LYS A N 1
ATOM 2079 C CA . LYS A 1 263 ? 2.427 -4.754 -15.959 1.00 96.62 263 LYS A CA 1
ATOM 2080 C C . LYS A 1 263 ? 2.184 -6.258 -15.833 1.00 96.62 263 LYS A C 1
ATOM 2082 O O . LYS A 1 263 ? 1.044 -6.677 -15.670 1.00 96.62 263 LYS A O 1
ATOM 2087 N N . ARG A 1 264 ? 3.244 -7.076 -15.853 1.00 96.62 264 ARG A N 1
ATOM 2088 C CA . ARG A 1 264 ? 3.127 -8.529 -15.645 1.00 96.62 264 ARG A CA 1
ATOM 2089 C C . ARG A 1 264 ? 2.665 -8.876 -14.230 1.00 96.62 264 ARG A C 1
ATOM 2091 O O . ARG A 1 264 ? 1.874 -9.792 -14.067 1.00 96.62 264 ARG A O 1
ATOM 2098 N N . THR A 1 265 ? 3.129 -8.151 -13.215 1.00 97.81 265 THR A N 1
ATOM 2099 C CA . THR A 1 265 ? 2.678 -8.353 -11.829 1.00 97.81 265 THR A CA 1
ATOM 2100 C C . THR A 1 265 ? 1.176 -8.087 -11.710 1.00 97.81 265 THR A C 1
ATOM 2102 O O . THR A 1 265 ? 0.453 -8.927 -11.185 1.00 97.81 265 THR A O 1
ATOM 2105 N N . LEU A 1 266 ? 0.684 -6.989 -12.291 1.00 97.81 266 LEU A N 1
ATOM 2106 C CA . LEU A 1 266 ? -0.741 -6.635 -12.291 1.00 97.81 266 LEU A CA 1
ATOM 2107 C C . LEU A 1 266 ? -1.632 -7.704 -12.943 1.00 97.81 266 LEU A C 1
ATOM 2109 O O . LEU A 1 266 ? -2.768 -7.885 -12.511 1.00 97.81 266 LEU A O 1
ATOM 2113 N N . THR A 1 267 ? -1.136 -8.419 -13.960 1.00 97.38 267 THR A N 1
ATOM 2114 C CA . THR A 1 267 ? -1.923 -9.417 -14.706 1.00 97.38 267 THR A CA 1
ATOM 2115 C C . THR A 1 267 ? -1.943 -10.811 -14.103 1.00 97.38 267 THR A C 1
ATOM 2117 O O . THR A 1 267 ? -2.780 -11.608 -14.513 1.00 97.38 267 THR A O 1
ATOM 2120 N N . CYS A 1 268 ? -1.026 -11.136 -13.190 1.00 96.94 268 CYS A N 1
ATOM 2121 C CA . CYS A 1 268 ? -0.946 -12.487 -12.630 1.00 96.94 268 CYS A CA 1
ATOM 2122 C C . CYS A 1 268 ? -0.773 -12.547 -11.114 1.00 96.94 268 CYS A C 1
ATOM 2124 O O . CYS A 1 268 ? -0.682 -13.644 -10.583 1.00 96.94 268 CYS A O 1
ATOM 2126 N N . GLY A 1 269 ? -0.651 -11.417 -10.413 1.00 97.38 269 GLY A N 1
ATOM 2127 C CA . GLY A 1 269 ? -0.455 -11.390 -8.960 1.00 97.38 269 GLY A CA 1
ATOM 2128 C C . GLY A 1 269 ? 0.894 -11.957 -8.490 1.00 97.38 269 GLY A C 1
ATOM 2129 O O . GLY A 1 269 ? 1.146 -12.045 -7.292 1.00 97.38 269 GLY A O 1
ATOM 2130 N N . ILE A 1 270 ? 1.794 -12.334 -9.403 1.00 97.38 270 ILE A N 1
ATOM 2131 C CA . ILE A 1 270 ? 3.151 -12.785 -9.076 1.00 97.38 270 ILE A CA 1
ATOM 2132 C C . ILE A 1 270 ? 4.074 -11.572 -9.086 1.00 97.38 270 ILE A C 1
ATOM 2134 O O . ILE A 1 270 ? 4.098 -10.826 -10.062 1.00 97.38 270 ILE A O 1
ATOM 2138 N N . ASN A 1 271 ? 4.884 -11.402 -8.037 1.00 95.75 271 ASN A N 1
ATOM 2139 C CA . ASN A 1 271 ? 5.763 -10.242 -7.851 1.00 95.75 271 ASN A CA 1
ATOM 2140 C C . ASN A 1 271 ? 6.965 -10.224 -8.817 1.00 95.75 271 ASN A C 1
ATOM 2142 O O . ASN A 1 271 ? 8.121 -10.372 -8.410 1.00 95.75 271 ASN A O 1
ATOM 2146 N N . TYR A 1 272 ? 6.705 -10.034 -10.109 1.00 96.50 272 TYR A N 1
ATOM 2147 C CA . TYR A 1 272 ? 7.738 -9.916 -11.132 1.00 96.50 272 TYR A CA 1
ATOM 2148 C C . TYR A 1 272 ? 8.620 -8.692 -10.916 1.00 96.50 272 TYR A C 1
ATOM 2150 O O . TYR A 1 272 ? 9.797 -8.752 -11.250 1.00 96.50 272 TYR A O 1
ATOM 2158 N N . PHE A 1 273 ? 8.108 -7.623 -10.301 1.00 91.38 273 PHE A N 1
ATOM 2159 C CA . PHE A 1 273 ? 8.938 -6.489 -9.893 1.00 91.38 273 PHE A CA 1
ATOM 2160 C C . PHE A 1 273 ? 10.101 -6.952 -8.997 1.00 91.38 273 PHE A C 1
ATOM 2162 O O . PHE A 1 273 ? 11.269 -6.766 -9.342 1.00 91.38 273 PHE A O 1
ATOM 2169 N N . TYR A 1 274 ? 9.805 -7.639 -7.890 1.00 92.62 274 TYR A N 1
ATOM 2170 C CA . TYR A 1 274 ? 10.823 -8.173 -6.983 1.00 92.62 274 TYR A CA 1
ATOM 2171 C C . TYR A 1 274 ? 11.681 -9.257 -7.639 1.00 92.62 274 TYR A C 1
ATOM 2173 O O . TYR A 1 274 ? 12.902 -9.243 -7.478 1.00 92.62 274 TYR A O 1
ATOM 2181 N N . LEU A 1 275 ? 11.074 -10.191 -8.381 1.00 96.25 275 LEU A N 1
ATOM 2182 C CA . LEU A 1 275 ? 11.813 -11.280 -9.029 1.00 96.25 275 LEU A CA 1
ATOM 2183 C C . LEU A 1 275 ? 12.840 -10.744 -10.030 1.00 96.25 275 LEU A C 1
ATOM 2185 O O . LEU A 1 275 ? 13.974 -11.226 -10.041 1.00 96.25 275 LEU A O 1
ATOM 2189 N N . THR A 1 276 ? 12.490 -9.716 -10.805 1.00 96.56 276 THR A N 1
ATOM 2190 C CA . THR A 1 276 ? 13.419 -9.060 -11.731 1.00 96.56 276 THR A CA 1
ATOM 2191 C C . THR A 1 276 ? 14.553 -8.369 -10.977 1.00 96.56 276 THR A C 1
ATOM 2193 O O . THR A 1 276 ? 15.715 -8.636 -11.279 1.00 96.56 276 THR A O 1
ATOM 2196 N N . VAL A 1 277 ? 14.264 -7.570 -9.940 1.00 93.75 277 VAL A N 1
ATOM 2197 C CA . VAL A 1 277 ? 15.311 -6.928 -9.112 1.00 93.75 277 VAL A CA 1
ATOM 2198 C C . VAL A 1 277 ? 16.251 -7.969 -8.500 1.00 93.75 277 VAL A C 1
ATOM 2200 O O . VAL A 1 277 ? 17.474 -7.816 -8.546 1.00 93.75 277 VAL A O 1
ATOM 2203 N N . LYS A 1 278 ? 15.692 -9.044 -7.936 1.00 94.25 278 LYS A N 1
ATOM 2204 C CA . LYS A 1 278 ? 16.464 -10.144 -7.355 1.00 94.25 278 LYS A CA 1
ATOM 2205 C C . LYS A 1 278 ? 17.370 -10.777 -8.407 1.00 94.25 278 LYS A C 1
ATOM 2207 O O . LYS A 1 278 ? 18.558 -10.959 -8.148 1.00 94.25 278 LYS A O 1
ATOM 2212 N N . ARG A 1 279 ? 16.840 -11.056 -9.600 1.00 96.25 279 ARG A N 1
ATOM 2213 C CA . ARG A 1 279 ? 17.609 -11.692 -10.669 1.00 96.25 279 ARG A CA 1
ATOM 2214 C C . ARG A 1 279 ? 18.734 -10.805 -11.193 1.00 96.25 279 ARG A C 1
ATOM 2216 O O . ARG A 1 279 ? 19.829 -11.301 -11.441 1.00 96.25 279 ARG A O 1
ATOM 2223 N N . VAL A 1 280 ? 18.498 -9.500 -11.311 1.00 95.75 280 VAL A N 1
ATOM 2224 C CA . VAL A 1 280 ? 19.536 -8.527 -11.681 1.00 95.75 280 VAL A CA 1
ATOM 2225 C C . VAL A 1 280 ? 20.685 -8.541 -10.678 1.00 95.7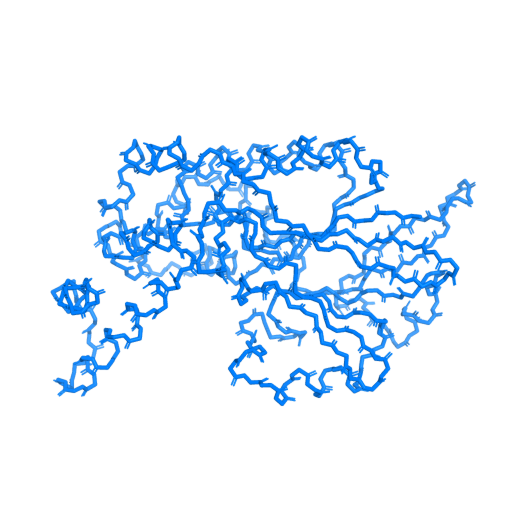5 280 VAL A C 1
ATOM 2227 O O . VAL A 1 280 ? 21.840 -8.601 -11.092 1.00 95.75 280 VAL A O 1
ATOM 2230 N N . ARG A 1 281 ? 20.387 -8.563 -9.374 1.00 93.06 281 ARG A N 1
ATOM 2231 C CA . ARG A 1 281 ? 21.418 -8.648 -8.326 1.00 93.06 281 ARG A CA 1
ATOM 2232 C C . ARG A 1 281 ? 22.216 -9.949 -8.407 1.00 93.06 281 ARG A C 1
ATOM 2234 O O . ARG A 1 281 ? 23.437 -9.903 -8.401 1.00 93.06 281 ARG A O 1
ATOM 2241 N N . GLU A 1 282 ? 21.547 -11.088 -8.583 1.00 94.88 282 GLU A N 1
ATOM 2242 C CA . GLU A 1 282 ? 22.224 -12.383 -8.763 1.00 94.88 282 GLU A CA 1
ATOM 2243 C C . GLU A 1 282 ? 23.162 -12.391 -9.981 1.00 94.88 282 GLU A C 1
ATOM 2245 O O . GLU A 1 282 ? 24.260 -12.947 -9.921 1.00 94.88 282 GLU A O 1
ATOM 2250 N N . LEU A 1 283 ? 22.742 -11.784 -11.096 1.00 94.38 283 LEU A N 1
ATOM 2251 C CA . LEU A 1 283 ? 23.572 -11.667 -12.294 1.00 94.38 283 LEU A CA 1
ATOM 2252 C C . LEU A 1 283 ? 24.744 -10.697 -12.089 1.00 94.38 283 LEU A C 1
ATOM 2254 O O . LEU A 1 283 ? 25.843 -10.999 -12.551 1.00 94.38 283 LEU A O 1
ATOM 2258 N N . ALA A 1 284 ? 24.529 -9.571 -11.403 1.00 93.62 284 ALA A N 1
ATOM 2259 C CA . ALA A 1 284 ? 25.586 -8.619 -11.064 1.00 93.62 284 ALA A CA 1
ATOM 2260 C C . ALA A 1 284 ? 26.659 -9.279 -10.193 1.00 93.62 284 ALA A C 1
ATOM 2262 O O . ALA A 1 284 ? 27.841 -9.220 -10.532 1.00 93.62 284 ALA A O 1
ATOM 2263 N N . ASP A 1 285 ? 26.244 -9.989 -9.141 1.00 92.56 285 ASP A N 1
ATOM 2264 C CA . ASP A 1 285 ? 27.140 -10.704 -8.230 1.00 92.56 285 ASP A CA 1
ATOM 2265 C C . ASP A 1 285 ? 27.944 -11.782 -8.970 1.00 92.56 285 ASP A C 1
ATOM 2267 O O . ASP A 1 285 ? 29.165 -11.866 -8.827 1.00 92.56 285 ASP A O 1
ATOM 2271 N N . ALA A 1 286 ? 27.285 -12.577 -9.821 1.00 92.56 286 ALA A N 1
ATOM 2272 C CA . ALA A 1 286 ? 27.944 -13.618 -10.611 1.00 92.56 286 ALA A CA 1
ATOM 2273 C C . ALA A 1 286 ? 28.972 -13.064 -11.615 1.00 92.56 286 ALA A C 1
ATOM 2275 O O . ALA A 1 286 ? 29.910 -13.772 -11.989 1.00 92.56 286 ALA A O 1
ATOM 2276 N N . LEU A 1 287 ? 28.795 -11.818 -12.061 1.00 90.38 287 LEU A N 1
ATOM 2277 C CA . LEU A 1 287 ? 29.677 -11.128 -13.003 1.00 90.38 287 LEU A CA 1
ATOM 2278 C C . LEU A 1 287 ? 30.634 -10.136 -12.318 1.00 90.38 287 LEU A C 1
ATOM 2280 O O . LEU A 1 287 ? 31.421 -9.493 -13.011 1.00 90.38 287 LEU A O 1
ATOM 2284 N N . ALA A 1 288 ? 30.587 -10.027 -10.984 1.00 90.88 288 ALA A N 1
ATOM 2285 C CA . ALA A 1 288 ? 31.308 -9.030 -10.191 1.00 90.88 288 ALA A CA 1
ATOM 2286 C C . ALA A 1 288 ? 31.110 -7.584 -10.698 1.00 90.88 288 ALA A C 1
ATOM 2288 O O . ALA A 1 288 ? 32.044 -6.777 -10.696 1.00 90.88 288 ALA A O 1
ATOM 2289 N N . LEU A 1 289 ? 29.895 -7.265 -11.153 1.00 86.62 289 LEU A N 1
ATOM 2290 C CA . LEU A 1 289 ? 29.516 -5.931 -11.612 1.00 86.62 289 LEU A CA 1
ATOM 2291 C C . LEU A 1 289 ? 29.084 -5.069 -10.427 1.00 86.62 289 LEU A C 1
ATOM 2293 O O . LEU A 1 289 ? 28.321 -5.507 -9.569 1.00 86.62 289 LEU A O 1
ATOM 2297 N N . THR A 1 290 ? 29.545 -3.822 -10.406 1.00 79.75 290 THR A N 1
ATOM 2298 C CA . THR A 1 290 ? 29.092 -2.810 -9.440 1.00 79.75 290 THR A CA 1
ATOM 2299 C C . THR A 1 290 ? 27.926 -1.981 -9.969 1.00 79.75 290 THR A C 1
ATOM 2301 O O . THR A 1 290 ? 27.136 -1.472 -9.179 1.00 79.75 290 THR A O 1
ATOM 2304 N N . ASP A 1 291 ? 27.808 -1.871 -11.295 1.00 81.19 291 ASP A N 1
ATOM 2305 C CA . ASP A 1 291 ? 26.788 -1.071 -11.966 1.00 81.19 291 ASP A CA 1
ATOM 2306 C C . ASP A 1 291 ? 25.685 -1.977 -12.525 1.00 81.19 291 ASP A C 1
ATOM 2308 O O . ASP A 1 291 ? 25.953 -3.012 -13.136 1.00 81.19 291 ASP A O 1
ATOM 2312 N N . LEU A 1 292 ? 24.430 -1.573 -12.316 1.00 86.88 292 LEU A N 1
ATOM 2313 C CA . LEU A 1 292 ? 23.246 -2.275 -12.815 1.00 86.88 292 LEU A CA 1
ATOM 2314 C C . LEU A 1 292 ? 22.762 -1.610 -14.108 1.00 86.88 292 LEU A C 1
ATOM 2316 O O . LEU A 1 292 ? 21.780 -0.863 -14.094 1.00 86.88 292 LEU A O 1
ATOM 2320 N N . ASP A 1 293 ? 23.496 -1.821 -15.201 1.00 90.69 293 ASP A N 1
ATOM 2321 C CA . ASP A 1 293 ? 23.142 -1.266 -16.509 1.00 90.69 293 ASP A CA 1
ATOM 2322 C C . ASP A 1 293 ? 21.884 -1.911 -17.118 1.00 90.69 293 ASP A C 1
ATOM 2324 O O . ASP A 1 293 ? 21.438 -2.986 -16.713 1.00 90.69 293 ASP A O 1
ATOM 2328 N N . GLU A 1 294 ? 21.285 -1.240 -18.104 1.00 93.75 294 GLU A N 1
ATOM 2329 C CA . GLU A 1 294 ? 20.037 -1.703 -18.725 1.00 93.75 294 GLU A CA 1
ATOM 2330 C C . GLU A 1 294 ? 20.202 -3.030 -19.490 1.00 93.75 294 GLU A C 1
ATOM 2332 O O . GLU A 1 294 ? 19.241 -3.790 -19.591 1.00 93.75 294 GLU A O 1
ATOM 2337 N N . GLU A 1 295 ? 21.401 -3.380 -19.977 1.00 93.44 295 GLU A N 1
ATOM 2338 C CA . GLU A 1 295 ? 21.627 -4.688 -20.614 1.00 93.44 295 GLU A CA 1
ATOM 2339 C C . GLU A 1 295 ? 21.469 -5.838 -19.610 1.00 93.44 295 GLU A C 1
ATOM 2341 O O . GLU A 1 295 ? 20.905 -6.891 -19.947 1.00 93.44 295 GLU A O 1
ATOM 2346 N N . LEU A 1 296 ? 21.918 -5.633 -18.368 1.00 94.56 296 LEU A N 1
ATOM 2347 C CA . LEU A 1 296 ? 21.742 -6.574 -17.269 1.00 94.56 296 LEU A CA 1
ATOM 2348 C C . LEU A 1 296 ? 20.264 -6.736 -16.890 1.00 94.56 296 LEU A C 1
ATOM 2350 O O . LEU A 1 296 ? 19.803 -7.868 -16.709 1.00 94.56 296 LEU A O 1
ATOM 2354 N N . TRP A 1 297 ? 19.512 -5.633 -16.827 1.00 96.00 297 TRP A N 1
ATOM 2355 C CA . TRP A 1 297 ? 18.061 -5.652 -16.596 1.00 96.00 297 TRP A CA 1
ATOM 2356 C C . TRP A 1 297 ? 17.324 -6.426 -17.692 1.00 96.00 297 TRP A C 1
ATOM 2358 O O . TRP A 1 297 ? 16.534 -7.327 -17.402 1.00 96.00 297 TRP A O 1
ATOM 2368 N N . GLU A 1 298 ? 17.630 -6.140 -18.956 1.00 95.94 298 GLU A N 1
ATOM 2369 C CA . GLU A 1 298 ? 17.055 -6.823 -20.118 1.00 95.94 298 GLU A CA 1
ATOM 2370 C C . GLU A 1 298 ? 17.385 -8.324 -20.120 1.00 95.94 298 GLU A C 1
ATOM 2372 O O . GLU A 1 298 ? 16.561 -9.165 -20.497 1.00 95.94 298 GLU A O 1
ATOM 2377 N N . LYS A 1 299 ? 18.592 -8.699 -19.680 1.00 95.19 299 LYS A N 1
ATOM 2378 C CA . LYS A 1 299 ? 18.972 -10.107 -19.508 1.00 95.19 299 LYS A CA 1
ATOM 2379 C C . LYS A 1 299 ? 18.149 -10.784 -18.415 1.00 95.19 299 LYS A C 1
ATOM 2381 O O . LYS A 1 299 ? 17.632 -11.872 -18.662 1.00 95.19 299 LYS A O 1
ATOM 2386 N N . ALA A 1 300 ? 18.013 -10.155 -17.251 1.00 95.50 300 ALA A N 1
ATOM 2387 C CA . ALA A 1 300 ? 17.225 -10.693 -16.146 1.00 95.50 300 ALA A CA 1
ATOM 2388 C C . ALA A 1 300 ? 15.759 -10.914 -16.545 1.00 95.50 300 ALA A C 1
ATOM 2390 O O . ALA A 1 300 ? 15.207 -11.978 -16.274 1.00 95.50 300 ALA A O 1
ATOM 2391 N N . GLU A 1 301 ? 15.151 -9.954 -17.248 1.00 95.19 301 GLU A N 1
ATOM 2392 C CA . GLU A 1 301 ? 13.774 -10.078 -17.733 1.00 95.19 301 GLU A CA 1
ATOM 2393 C C . GLU A 1 301 ? 13.602 -11.288 -18.662 1.00 95.19 301 GLU A C 1
ATOM 2395 O O . GLU A 1 301 ? 12.654 -12.057 -18.507 1.00 95.19 301 GLU A O 1
ATOM 2400 N N . ARG A 1 302 ? 14.524 -11.490 -19.615 1.00 94.62 302 ARG A N 1
ATOM 2401 C CA . ARG A 1 302 ? 14.474 -12.632 -20.546 1.00 94.62 302 ARG A CA 1
ATOM 2402 C C . ARG A 1 302 ? 14.553 -13.983 -19.843 1.00 94.62 302 ARG A C 1
ATOM 2404 O O . ARG A 1 302 ? 13.947 -14.929 -20.328 1.00 94.62 302 ARG A O 1
ATOM 2411 N N . GLU A 1 303 ? 15.285 -14.080 -18.737 1.00 95.00 303 GLU A N 1
ATOM 2412 C CA . GLU A 1 303 ? 15.412 -15.323 -17.963 1.00 95.00 303 GLU A CA 1
ATOM 2413 C C . GLU A 1 303 ? 14.178 -15.621 -17.093 1.00 95.00 303 GLU A C 1
ATOM 2415 O O . GLU A 1 303 ? 14.006 -16.754 -16.647 1.00 95.00 303 GLU A O 1
ATOM 2420 N N . LEU A 1 304 ? 13.313 -14.625 -16.873 1.00 91.06 304 LEU A N 1
ATOM 2421 C CA . LEU A 1 304 ? 12.065 -14.743 -16.111 1.00 91.06 304 LEU A CA 1
ATOM 2422 C C . LEU A 1 304 ? 10.815 -14.893 -16.996 1.00 91.06 304 LEU A C 1
ATOM 2424 O O . LEU A 1 304 ? 9.714 -15.052 -16.458 1.00 91.06 304 LEU A O 1
ATOM 2428 N N . LYS A 1 305 ? 10.942 -14.777 -18.325 1.00 76.62 305 LYS A N 1
ATOM 2429 C CA . LYS A 1 305 ? 9.845 -14.970 -19.290 1.00 76.62 305 LYS A CA 1
ATOM 2430 C C . LYS A 1 305 ? 9.448 -16.434 -19.374 1.00 76.62 305 LYS A C 1
ATOM 2432 O O . LYS A 1 305 ? 8.252 -16.670 -19.082 1.00 76.62 305 LYS A O 1
#

pLDDT: mean 96.55, std 2.82, range [76.62, 98.94]

Sequence (305 aa):
MKLAVISDLHGNYYALSEVMEFLRRQQIDGIIGLGDFVTDGPFPQRMMGVLREMQEEFPCYLVRGNREEYLLENLWQPQNWKAGSSTSGLLDYTFRNLTEQDLKFFEQLPTDGVLIGKLDEAGKLVPVFVPQEEVTPDTCRESLFPALRLCHGAPGEIRGNFGLHPELLLSHLENLDASILLGGHSHKQEQKEYAGKTYLNPGSLGLALDDVGGHAHFAILTLENSTWQIECFQIPYDLEGYLAEFDRAELETHGSVLARSLKRTLTCGINYFYLTVKRVRELADALALTDLDEELWEKAERELK

Radius of gyration: 19.43 Å; Cα contacts (8 Å, |Δi|>4): 664; chains: 1; bounding box: 54×36×52 Å

Organism: NCBI:txid1150298

Foldseek 3Di:
DKEWEAEQQAQVLLLLVVVVVVVVVVPHQAYEYAANQAFLAFQSVSSVVSVVVRVVVHPYQYAYAVLLVVLLCCVVPNPPAFFQALVHLRVVLRSVNDDPVRNVVSVPHAQWWKWAWDQDPVRDTDTDTDHPVRDDLCRQVPGPAQMEIGHAAAVVDRQHHCVVPVVSVQVCQCVPSGQEYEYENVQEFDWDDYPNHIYGYQGHSNQHQDQAAQWGGIWMWDQDPRDTDIDIDIHGGPLVVRVVSCVVRVVCRRNPLLSVLSNVSRGGSHNSNVQLVVQLVVVCVVVVHPDSDNVSSVVSSVVVD